Protein AF-A0AA37UYC0-F1 (afdb_monomer)

Mean predicted aligned error: 4.03 Å

Structure (mmCIF, N/CA/C/O backbone):
data_AF-A0AA37UYC0-F1
#
_entry.id   AF-A0AA37UYC0-F1
#
loop_
_atom_site.group_PDB
_atom_site.id
_atom_site.type_symbol
_atom_site.label_atom_id
_atom_site.label_alt_id
_atom_site.label_comp_id
_atom_site.label_asym_id
_atom_site.label_entity_id
_atom_site.label_seq_id
_atom_site.pdbx_PDB_ins_code
_atom_site.Cartn_x
_atom_site.Cartn_y
_atom_site.Cartn_z
_atom_site.occupancy
_atom_site.B_iso_or_equiv
_atom_site.auth_seq_id
_atom_site.auth_comp_id
_atom_site.auth_asym_id
_atom_site.auth_atom_id
_atom_site.pdbx_PDB_model_num
ATOM 1 N N . MET A 1 1 ? -19.254 16.955 10.305 1.00 71.94 1 MET A N 1
ATOM 2 C CA . MET A 1 1 ? -19.793 15.613 9.960 1.00 71.94 1 MET A CA 1
ATOM 3 C C . MET A 1 1 ? -19.645 14.660 11.134 1.00 71.94 1 MET A C 1
ATOM 5 O O . MET A 1 1 ? -20.653 14.102 11.535 1.00 71.94 1 MET A O 1
ATOM 9 N N . LEU A 1 2 ? -18.449 14.537 11.724 1.00 78.00 2 LEU A N 1
ATOM 10 C CA . LEU A 1 2 ? -18.202 13.675 12.890 1.00 78.00 2 LEU A CA 1
ATOM 11 C C . LEU A 1 2 ? -19.096 13.999 14.101 1.00 78.00 2 LEU A C 1
ATOM 13 O O . LEU A 1 2 ? -19.563 13.087 14.772 1.00 78.00 2 LEU A O 1
ATOM 17 N N . ASP A 1 3 ? -19.444 15.272 14.316 1.00 79.06 3 ASP A N 1
ATOM 18 C CA . ASP A 1 3 ? -20.327 15.682 15.422 1.00 79.06 3 ASP A CA 1
ATOM 19 C C . ASP A 1 3 ? -21.742 15.087 15.352 1.00 79.06 3 ASP A C 1
ATOM 21 O O . ASP A 1 3 ? -22.436 15.025 16.369 1.00 79.06 3 ASP A O 1
ATOM 25 N N . ARG A 1 4 ? -22.155 14.651 14.152 1.00 81.69 4 ARG A N 1
ATOM 26 C CA . ARG A 1 4 ? -23.464 14.046 13.871 1.00 81.69 4 ARG A CA 1
ATOM 27 C C . ARG A 1 4 ? -23.488 12.529 14.064 1.00 81.69 4 ARG A C 1
ATOM 29 O O . ARG A 1 4 ? -24.557 11.954 13.915 1.00 81.69 4 ARG A O 1
ATOM 36 N N . LEU A 1 5 ? -22.350 11.888 14.337 1.00 81.25 5 LEU A N 1
ATOM 37 C CA . LEU A 1 5 ? -22.303 10.448 14.586 1.00 81.25 5 LEU A CA 1
ATOM 38 C C . LEU A 1 5 ? -22.926 10.150 15.949 1.00 81.25 5 LEU A C 1
ATOM 40 O O . LEU A 1 5 ? -22.467 10.663 16.966 1.00 81.25 5 LEU A O 1
ATOM 44 N N . ASP A 1 6 ? -23.974 9.346 15.980 1.00 78.88 6 ASP A N 1
ATOM 45 C CA . ASP A 1 6 ? -24.621 8.861 17.198 1.00 78.88 6 ASP A CA 1
ATOM 46 C C . ASP A 1 6 ? -24.428 7.341 17.338 1.00 78.88 6 ASP A C 1
ATOM 48 O O . ASP A 1 6 ? -23.566 6.754 16.683 1.00 78.88 6 ASP A O 1
ATOM 52 N N . GLY A 1 7 ? -25.178 6.715 18.249 1.00 73.12 7 GLY A N 1
ATOM 53 C CA . GLY A 1 7 ? -25.066 5.284 18.536 1.00 73.12 7 GLY A CA 1
ATOM 54 C C . GLY A 1 7 ? -25.541 4.361 17.410 1.00 73.12 7 GLY A C 1
ATOM 55 O O . GLY A 1 7 ? -25.303 3.161 17.508 1.00 73.12 7 GLY A O 1
ATOM 56 N N . ASP A 1 8 ? -26.171 4.895 16.358 1.00 84.44 8 ASP A N 1
ATOM 57 C CA . ASP A 1 8 ? -26.628 4.101 15.211 1.00 84.44 8 ASP A CA 1
ATOM 58 C C . ASP A 1 8 ? -25.505 3.868 14.184 1.00 84.44 8 ASP A C 1
ATOM 60 O O . ASP A 1 8 ? -25.629 3.039 13.280 1.00 84.44 8 ASP A O 1
ATOM 64 N N . TRP A 1 9 ? -24.379 4.575 14.324 1.00 89.50 9 TRP A N 1
ATOM 65 C CA . TRP A 1 9 ? -23.198 4.400 13.487 1.00 89.50 9 TRP A CA 1
ATOM 66 C C . TRP A 1 9 ? -22.202 3.468 14.166 1.00 89.50 9 TRP A C 1
ATOM 68 O O . TRP A 1 9 ? -21.846 3.669 15.321 1.00 89.50 9 TRP A O 1
ATOM 78 N N . LEU A 1 10 ? -21.677 2.497 13.417 1.00 92.75 10 LEU A N 1
ATOM 79 C CA . LEU A 1 10 ? -20.546 1.671 13.863 1.00 92.75 10 LEU A CA 1
ATOM 80 C C . LEU A 1 10 ? -19.193 2.293 13.488 1.00 92.75 10 LEU A C 1
ATOM 82 O O . LEU A 1 10 ? -18.175 2.067 14.143 1.00 92.75 10 LEU A O 1
ATOM 86 N N . GLY A 1 11 ? -19.165 3.101 12.428 1.00 94.25 11 GLY A N 1
ATOM 87 C CA . GLY A 1 11 ? -17.948 3.736 11.952 1.00 94.25 11 GLY A CA 1
ATOM 88 C C . GLY A 1 11 ? -18.097 4.409 10.595 1.00 94.25 11 GLY A C 1
ATOM 89 O O . GLY A 1 11 ? -19.167 4.404 9.987 1.00 94.25 11 GLY A O 1
ATOM 90 N N . LEU A 1 12 ? -16.999 4.996 10.127 1.00 95.38 12 LEU A N 1
ATOM 91 C CA . LEU A 1 12 ? -16.866 5.629 8.821 1.00 95.38 12 LEU A CA 1
ATOM 92 C C . LEU A 1 12 ? -15.574 5.184 8.141 1.00 95.38 12 LEU A C 1
ATOM 94 O O . LEU A 1 12 ? -14.527 5.074 8.780 1.00 95.38 12 LEU A O 1
ATOM 98 N N . SER A 1 13 ? -15.640 5.030 6.822 1.00 96.69 13 SER A N 1
ATOM 99 C CA . SER A 1 13 ? -14.444 5.043 5.979 1.00 96.69 13 SER A CA 1
ATOM 100 C C . SER A 1 13 ? -14.036 6.488 5.690 1.00 96.69 13 SER A C 1
ATOM 102 O O . SER A 1 13 ? -14.886 7.349 5.459 1.00 96.69 13 SER A O 1
ATOM 104 N N . VAL A 1 14 ? -12.735 6.759 5.682 1.00 94.69 14 VAL A N 1
ATOM 105 C CA . VAL A 1 14 ? -12.148 8.078 5.423 1.00 94.69 14 VAL A CA 1
ATOM 106 C C . VAL A 1 14 ? -11.166 7.959 4.268 1.00 94.69 14 VAL A C 1
ATOM 108 O O . VAL A 1 14 ? -10.264 7.124 4.273 1.00 94.69 14 VAL A O 1
ATOM 111 N N . THR A 1 15 ? -11.323 8.822 3.270 1.00 90.69 15 THR A N 1
ATOM 112 C CA . THR A 1 15 ? -10.443 8.870 2.099 1.00 90.69 15 THR A CA 1
ATOM 113 C C . THR A 1 15 ? -9.800 10.249 1.940 1.00 90.69 15 THR A C 1
ATOM 115 O O . THR A 1 15 ? -9.958 11.131 2.787 1.00 90.69 15 THR A O 1
ATOM 118 N N . MET A 1 16 ? -9.005 10.423 0.885 1.00 86.31 16 MET A N 1
ATOM 119 C CA . MET A 1 16 ? -8.401 11.704 0.524 1.00 86.31 16 MET A CA 1
ATOM 120 C C . MET A 1 16 ? -9.478 12.810 0.437 1.00 86.31 16 MET A C 1
ATOM 122 O O . MET A 1 16 ? -10.549 12.553 -0.110 1.00 86.31 16 MET A O 1
ATOM 126 N N . PRO A 1 17 ? -9.213 14.037 0.930 1.00 88.31 17 PRO A N 1
ATOM 127 C CA . PRO A 1 17 ? -7.962 14.508 1.539 1.00 88.31 17 PRO A CA 1
ATOM 128 C C . PRO A 1 17 ? -7.867 14.327 3.067 1.00 88.31 17 PRO A C 1
ATOM 130 O O . PRO A 1 17 ? -6.849 14.681 3.653 1.00 88.31 17 PRO A O 1
ATOM 133 N N . HIS A 1 18 ? -8.870 13.739 3.721 1.00 91.50 18 HIS A N 1
ATOM 134 C CA . HIS A 1 18 ? -9.069 13.851 5.175 1.00 91.50 18 HIS A CA 1
ATOM 135 C C . HIS A 1 18 ? -8.348 12.808 6.044 1.00 91.50 18 HIS A C 1
ATOM 137 O O . HIS A 1 18 ? -8.527 12.797 7.262 1.00 91.50 18 HIS A O 1
ATOM 143 N N . LYS A 1 19 ? -7.511 11.941 5.457 1.00 92.19 19 LYS A N 1
ATOM 144 C CA . LYS A 1 19 ? -6.833 10.865 6.207 1.00 92.19 19 LYS A CA 1
ATOM 145 C C . LYS A 1 19 ? -5.868 11.369 7.295 1.00 92.19 19 LYS A C 1
ATOM 147 O O . LYS A 1 19 ? -5.609 10.646 8.250 1.00 92.19 19 LYS A O 1
ATOM 152 N N . HIS A 1 20 ? -5.337 12.586 7.170 1.00 91.94 20 HIS A N 1
ATOM 153 C CA . HIS A 1 20 ? -4.492 13.196 8.208 1.00 91.94 20 HIS A CA 1
ATOM 154 C C . HIS A 1 20 ? -5.338 13.940 9.247 1.00 91.94 20 HIS A C 1
ATOM 156 O O . HIS A 1 20 ? -5.140 13.758 10.445 1.00 91.94 20 HIS A O 1
ATOM 162 N N . ASP A 1 21 ? -6.314 14.728 8.786 1.00 92.62 21 ASP A N 1
ATOM 163 C CA . ASP A 1 21 ? -7.167 15.562 9.641 1.00 92.62 21 ASP A CA 1
ATOM 164 C C . ASP A 1 21 ? -7.911 14.732 10.690 1.00 92.62 21 ASP A C 1
ATOM 166 O O . ASP A 1 21 ? -8.052 15.145 11.840 1.00 92.62 21 ASP A O 1
ATOM 170 N N . VAL A 1 22 ? -8.358 13.530 10.314 1.00 93.94 22 VAL A N 1
ATOM 171 C CA . VAL A 1 22 ? -9.171 12.691 11.195 1.00 93.94 22 VAL A CA 1
ATOM 172 C C . VAL A 1 22 ? -8.435 12.231 12.457 1.00 93.94 22 VAL A C 1
ATOM 174 O O . VAL A 1 22 ? -9.083 12.001 13.473 1.00 93.94 22 VAL A O 1
ATOM 177 N N . LEU A 1 23 ? -7.097 12.166 12.443 1.00 94.00 23 LEU A N 1
ATOM 178 C CA . LEU A 1 23 ? -6.313 11.852 13.644 1.00 94.00 23 LEU A CA 1
ATOM 179 C C . LEU A 1 23 ? -6.457 12.919 14.733 1.00 94.00 23 LEU A C 1
ATOM 181 O O . LEU A 1 23 ? -6.417 12.586 15.911 1.00 94.00 23 LEU A O 1
ATOM 185 N N . ALA A 1 24 ? -6.614 14.186 14.341 1.00 93.00 24 ALA A N 1
ATOM 186 C CA . ALA A 1 24 ? -6.802 15.297 15.272 1.00 93.00 24 ALA A CA 1
ATOM 187 C C . ALA A 1 24 ? -8.272 15.490 15.679 1.00 93.00 24 ALA A C 1
ATOM 189 O O . ALA A 1 24 ? -8.547 16.148 16.678 1.00 93.00 24 ALA A O 1
ATOM 190 N N . LEU A 1 25 ? -9.209 14.960 14.885 1.00 94.00 25 LEU A N 1
ATOM 191 C CA . LEU A 1 25 ? -10.648 15.095 15.116 1.00 94.00 25 LEU A CA 1
ATOM 192 C C . LEU A 1 25 ? -11.252 13.933 15.915 1.00 94.00 25 LEU A C 1
ATOM 194 O O . LEU A 1 25 ? -12.329 14.092 16.486 1.00 94.00 25 LEU A O 1
ATOM 198 N N . ALA A 1 26 ? -10.614 12.763 15.907 1.00 94.81 26 ALA A N 1
ATOM 199 C CA . ALA A 1 26 ? -11.021 11.634 16.734 1.00 94.81 26 ALA A CA 1
ATOM 200 C C . ALA A 1 26 ? -10.623 11.855 18.202 1.00 94.81 26 ALA A C 1
ATOM 202 O O . ALA A 1 26 ? -9.657 12.557 18.497 1.00 94.81 26 ALA A O 1
ATOM 203 N N . ASP A 1 27 ? -11.350 11.225 19.128 1.00 94.81 27 ASP A N 1
ATOM 204 C CA . ASP A 1 27 ? -11.038 11.300 20.559 1.00 94.81 27 ASP A CA 1
ATOM 205 C C . ASP A 1 27 ? -9.730 10.566 20.879 1.00 94.81 27 ASP A C 1
ATOM 207 O O . ASP A 1 27 ? -8.952 10.988 21.736 1.00 94.81 27 ASP A O 1
ATOM 211 N N . THR A 1 28 ? -9.490 9.447 20.193 1.00 95.81 28 THR A N 1
ATOM 212 C CA . THR A 1 28 ? -8.255 8.667 20.279 1.00 95.81 28 THR A CA 1
ATOM 213 C C . THR A 1 28 ? -7.878 8.102 18.909 1.00 95.81 28 THR A C 1
ATOM 215 O O . THR A 1 28 ? -8.665 8.116 17.961 1.00 95.81 28 THR A O 1
ATOM 218 N N . ALA A 1 29 ? -6.659 7.580 18.795 1.00 97.19 29 ALA A N 1
ATOM 219 C CA . ALA A 1 29 ? -6.192 6.899 17.595 1.00 97.19 29 ALA A CA 1
ATOM 220 C C . ALA A 1 29 ? -5.472 5.599 17.960 1.00 97.19 29 ALA A C 1
ATOM 222 O O . ALA A 1 29 ? -4.725 5.566 18.940 1.00 97.19 29 ALA A O 1
ATOM 223 N N . ASP A 1 30 ? -5.673 4.563 17.150 1.00 95.94 30 ASP A N 1
ATOM 224 C CA . ASP A 1 30 ? -4.928 3.306 17.196 1.00 95.94 30 ASP A CA 1
ATOM 225 C C . ASP A 1 30 ? -3.414 3.588 17.074 1.00 95.94 30 ASP A C 1
ATOM 227 O O . ASP A 1 30 ? -3.023 4.425 16.246 1.00 95.94 30 ASP A O 1
ATOM 231 N N . PRO A 1 31 ? -2.549 2.911 17.857 1.00 95.69 31 PRO A N 1
ATOM 232 C CA . PRO A 1 31 ? -1.097 3.027 17.733 1.00 95.69 31 PRO A CA 1
ATOM 233 C C . PRO A 1 31 ? -0.574 2.959 16.292 1.00 95.69 31 PRO A C 1
ATOM 235 O O . PRO A 1 31 ? 0.276 3.767 15.916 1.00 95.69 31 PRO A O 1
ATOM 238 N N . LEU A 1 32 ? -1.100 2.059 15.455 1.00 95.50 32 LEU A N 1
ATOM 239 C CA . LEU A 1 32 ? -0.677 1.937 14.059 1.00 95.50 32 LEU A CA 1
ATOM 240 C C . LEU A 1 32 ? -1.035 3.190 13.250 1.00 95.50 32 LEU A C 1
ATOM 242 O O . LEU A 1 32 ? -0.212 3.689 12.483 1.00 95.50 32 LEU A O 1
ATOM 246 N N . ALA A 1 33 ? -2.230 3.745 13.458 1.00 96.38 33 ALA A N 1
ATOM 247 C CA . ALA A 1 33 ? -2.659 4.971 12.789 1.00 96.38 33 ALA A CA 1
ATOM 248 C C . ALA A 1 33 ? -1.804 6.182 13.205 1.00 96.38 33 ALA A C 1
ATOM 250 O O . ALA A 1 33 ? -1.445 7.005 12.359 1.00 96.38 33 ALA A O 1
ATOM 251 N N . GLN A 1 34 ? -1.411 6.261 14.482 1.00 95.19 34 GLN A N 1
ATOM 252 C CA . GLN A 1 34 ? -0.486 7.286 14.984 1.00 95.19 34 GLN A CA 1
ATOM 253 C C . GLN A 1 34 ? 0.909 7.145 14.363 1.00 95.19 34 GLN A C 1
ATOM 255 O O . GLN A 1 34 ? 1.503 8.128 13.913 1.00 95.19 34 GLN A O 1
ATOM 260 N N . VAL A 1 35 ? 1.430 5.917 14.306 1.00 94.19 35 VAL A N 1
ATOM 261 C CA . VAL A 1 35 ? 2.745 5.624 13.727 1.00 94.19 35 VAL A CA 1
ATOM 262 C C . VAL A 1 35 ? 2.762 5.953 12.234 1.00 94.19 35 VAL A C 1
ATOM 264 O O . VAL A 1 35 ? 3.647 6.689 11.797 1.00 94.19 35 VAL A O 1
ATOM 267 N N . VAL A 1 36 ? 1.753 5.532 11.467 1.00 95.44 36 VAL A N 1
ATOM 268 C CA . VAL A 1 36 ? 1.601 5.892 10.044 1.00 95.44 36 VAL A CA 1
ATOM 269 C C . VAL A 1 36 ? 1.391 7.400 9.866 1.00 95.44 36 VAL A C 1
ATOM 271 O O . VAL A 1 36 ? 1.871 7.980 8.895 1.00 95.44 36 VAL A O 1
ATOM 274 N N . GLY A 1 37 ? 0.734 8.062 10.821 1.00 94.25 37 GLY A N 1
ATOM 275 C CA . GLY A 1 37 ? 0.375 9.478 10.725 1.00 94.25 37 GLY A CA 1
ATOM 276 C C . GLY A 1 37 ? -0.824 9.734 9.810 1.00 94.25 37 GLY A C 1
ATOM 277 O O . GLY A 1 37 ? -1.034 10.866 9.386 1.00 94.25 37 GLY A O 1
ATOM 278 N N . ALA A 1 38 ? -1.608 8.697 9.510 1.00 94.31 38 ALA A N 1
ATOM 279 C CA . ALA A 1 38 ? -2.859 8.795 8.770 1.00 94.31 38 ALA A CA 1
ATOM 280 C C . ALA A 1 38 ? -3.841 7.707 9.228 1.00 94.31 38 ALA A C 1
ATOM 282 O O . ALA A 1 38 ? -3.427 6.612 9.612 1.00 94.31 38 ALA A O 1
ATOM 283 N N . ALA A 1 39 ? -5.137 7.985 9.121 1.00 96.31 39 ALA A N 1
ATOM 284 C CA . ALA A 1 39 ? -6.223 7.049 9.382 1.00 96.31 39 ALA A CA 1
ATOM 285 C C . ALA A 1 39 ? -7.239 7.076 8.232 1.00 96.31 39 ALA A C 1
ATOM 287 O O . ALA A 1 39 ? -7.601 8.134 7.720 1.00 96.31 39 ALA A O 1
ATOM 288 N N . ASN A 1 40 ? -7.699 5.899 7.819 1.00 96.88 40 ASN A N 1
ATOM 289 C CA . ASN A 1 40 ? -8.735 5.721 6.796 1.00 96.88 40 ASN A CA 1
ATOM 290 C C . ASN A 1 40 ? -10.045 5.179 7.399 1.00 96.88 40 ASN A C 1
ATOM 292 O O . ASN A 1 40 ? -10.970 4.855 6.660 1.00 96.88 40 ASN A O 1
ATOM 296 N N . THR A 1 41 ? -10.115 5.038 8.723 1.00 97.69 41 THR A N 1
ATOM 297 C CA . THR A 1 41 ? -11.231 4.401 9.426 1.00 97.69 41 THR A CA 1
ATOM 298 C C . THR A 1 41 ? -11.503 5.142 10.728 1.00 97.69 41 THR A C 1
ATOM 300 O O . THR A 1 41 ? -10.575 5.433 11.476 1.00 97.69 41 THR A O 1
ATOM 303 N N . VAL A 1 42 ? -12.766 5.447 11.011 1.00 97.25 42 VAL A N 1
ATOM 304 C CA . VAL A 1 42 ? -13.217 5.948 12.317 1.00 97.25 42 VAL A CA 1
ATOM 305 C C . VAL A 1 42 ? -14.184 4.938 12.891 1.00 97.25 42 VAL A C 1
ATOM 307 O O . VAL A 1 42 ? -15.168 4.607 12.238 1.00 97.25 42 VAL A O 1
ATOM 310 N N . LEU A 1 43 ? -13.921 4.468 14.101 1.00 95.94 43 LEU A N 1
ATOM 311 C CA . LEU A 1 43 ? -14.823 3.602 14.848 1.00 95.94 43 LEU A CA 1
ATOM 312 C C . LEU A 1 43 ? -15.626 4.454 15.819 1.00 95.94 43 LEU A C 1
ATOM 314 O O . LEU A 1 43 ? -15.062 5.304 16.512 1.00 95.94 43 LEU A O 1
ATOM 318 N N . VAL A 1 44 ? -16.930 4.218 15.875 1.00 93.81 44 VAL A N 1
ATOM 319 C CA . VAL A 1 44 ? -17.800 4.817 16.884 1.00 93.81 44 VAL A CA 1
ATOM 320 C C . VAL A 1 44 ? -17.974 3.780 17.981 1.00 93.81 44 VAL A C 1
ATOM 322 O O . VAL A 1 44 ? -18.552 2.718 17.776 1.00 93.81 44 VAL A O 1
ATOM 325 N N . THR A 1 45 ? -17.414 4.067 19.149 1.00 87.31 45 THR A N 1
ATOM 326 C CA . THR A 1 45 ? -17.431 3.163 20.304 1.00 87.31 45 THR A CA 1
ATOM 327 C C . THR A 1 45 ? -18.073 3.846 21.508 1.00 87.31 45 THR A C 1
ATOM 329 O O . THR A 1 45 ? -18.353 5.045 21.482 1.00 87.31 45 THR A O 1
ATOM 332 N N . GLY A 1 46 ? -18.305 3.095 22.584 1.00 78.62 46 GLY A N 1
ATOM 333 C CA . GLY A 1 46 ? -18.895 3.608 23.819 1.00 78.62 46 GLY A CA 1
ATOM 334 C C . GLY A 1 46 ? -20.310 3.093 24.064 1.00 78.62 46 GLY A C 1
ATOM 335 O O . GLY A 1 46 ? -20.984 2.573 23.183 1.00 78.62 46 GLY A O 1
ATOM 336 N N . SER A 1 47 ? -20.744 3.208 25.313 1.00 67.00 47 SER A N 1
ATOM 337 C CA . SER A 1 47 ? -22.075 2.819 25.777 1.00 67.00 47 SER A CA 1
ATOM 338 C C . SER A 1 47 ? -22.613 3.909 26.700 1.00 67.00 47 SER A C 1
ATOM 340 O O . SER A 1 47 ? -21.846 4.693 27.263 1.00 67.00 47 SER A O 1
ATOM 342 N N . SER A 1 48 ? -23.931 3.960 26.910 1.00 60.12 48 SER A N 1
ATOM 343 C CA . SER A 1 48 ? -24.545 4.848 27.918 1.00 60.12 48 SER A CA 1
ATOM 344 C C . SER A 1 48 ? -24.349 6.360 27.663 1.00 60.12 48 SER A C 1
ATOM 346 O O . SER A 1 48 ? -24.097 7.139 28.577 1.00 60.12 48 SER A O 1
ATOM 348 N N . GLY A 1 49 ? -24.504 6.799 26.408 1.00 65.44 49 GLY A N 1
ATOM 349 C CA . GLY A 1 49 ? -24.699 8.219 26.069 1.00 65.44 49 GLY A CA 1
ATOM 350 C C . GLY A 1 49 ? -23.433 9.050 25.839 1.00 65.44 49 GLY A C 1
ATOM 351 O O . GLY A 1 49 ? -23.542 10.225 25.497 1.00 65.44 49 GLY A O 1
ATOM 352 N N . ARG A 1 50 ? -22.238 8.458 25.955 1.00 77.25 50 ARG A N 1
ATOM 353 C CA . ARG A 1 50 ? -20.982 9.085 25.524 1.00 77.25 50 ARG A CA 1
ATOM 354 C C . ARG A 1 50 ? -20.296 8.209 24.481 1.00 77.25 50 ARG A C 1
ATOM 356 O O . ARG A 1 50 ? -19.728 7.170 24.811 1.00 77.25 50 ARG A O 1
ATOM 363 N N . ARG A 1 51 ? -20.364 8.654 23.227 1.00 86.75 51 ARG A N 1
ATOM 364 C CA . ARG A 1 51 ? -19.591 8.080 22.122 1.00 86.75 51 ARG A CA 1
ATOM 365 C C . ARG A 1 51 ? -18.107 8.422 22.273 1.00 86.75 51 ARG A C 1
ATOM 367 O O . ARG A 1 51 ? -17.773 9.465 22.835 1.00 86.75 51 ARG A O 1
ATOM 374 N N . VAL A 1 52 ? -17.251 7.562 21.746 1.00 91.75 52 VAL A N 1
ATOM 375 C CA . VAL A 1 52 ? -15.807 7.757 21.613 1.00 91.75 52 VAL A CA 1
ATOM 376 C C . VAL A 1 52 ? -15.423 7.387 20.187 1.00 91.75 52 VAL A C 1
ATOM 378 O O . VAL A 1 52 ? -15.662 6.258 19.749 1.00 91.75 52 VAL A O 1
ATOM 381 N N . LEU A 1 53 ? -14.845 8.342 19.468 1.00 94.56 53 LEU A N 1
ATOM 382 C CA . LEU A 1 53 ? -14.338 8.172 18.116 1.00 94.56 53 LEU A CA 1
ATOM 383 C C . LEU A 1 53 ? -12.888 7.693 18.170 1.00 94.56 53 LEU A C 1
ATOM 385 O O . LEU A 1 53 ? -12.027 8.378 18.722 1.00 94.56 53 LEU A O 1
ATOM 389 N N . VAL A 1 54 ? -12.619 6.538 17.566 1.00 96.56 54 VAL A N 1
ATOM 390 C CA . VAL A 1 54 ? -11.268 5.971 17.471 1.00 96.56 54 VAL A CA 1
ATOM 391 C C . VAL A 1 54 ? -10.824 5.979 16.014 1.00 96.56 54 VAL A C 1
ATOM 393 O O . VAL A 1 54 ? -11.442 5.327 15.174 1.00 96.56 54 VAL A O 1
ATOM 396 N N . ALA A 1 55 ? -9.755 6.707 15.700 1.00 97.69 55 ALA A N 1
ATOM 397 C CA . ALA A 1 55 ? -9.148 6.695 14.373 1.00 97.69 55 ALA A CA 1
ATOM 398 C C . ALA A 1 55 ? -8.242 5.465 14.196 1.00 97.69 55 ALA A C 1
ATOM 400 O O . ALA A 1 55 ? -7.350 5.223 15.004 1.00 97.69 55 ALA A O 1
ATOM 401 N N . ALA A 1 56 ? -8.440 4.711 13.120 1.00 98.06 56 ALA A N 1
ATOM 402 C CA . ALA A 1 56 ? -7.685 3.510 12.777 1.00 98.06 56 ALA A CA 1
ATOM 403 C C . ALA A 1 56 ? -7.207 3.547 11.314 1.00 98.06 56 ALA A C 1
ATOM 405 O O . ALA A 1 56 ? -7.721 4.305 10.481 1.00 98.06 56 ALA A O 1
ATOM 406 N N . ASN A 1 57 ? -6.209 2.720 10.995 1.00 97.81 57 ASN A N 1
ATOM 407 C CA . ASN A 1 57 ? -5.661 2.592 9.649 1.00 97.81 57 ASN A CA 1
ATOM 408 C C . ASN A 1 57 ? -5.720 1.134 9.178 1.00 97.81 57 ASN A C 1
ATOM 410 O O . ASN A 1 57 ? -5.015 0.281 9.707 1.00 97.81 57 ASN A O 1
ATOM 414 N N . THR A 1 58 ? -6.541 0.869 8.166 1.00 98.12 58 THR A N 1
ATOM 415 C CA . THR A 1 58 ? -6.667 -0.440 7.517 1.00 98.12 58 THR A CA 1
ATOM 416 C C . THR A 1 58 ? -5.967 -0.505 6.161 1.00 98.12 58 THR A C 1
ATOM 418 O O . THR A 1 58 ? -5.864 -1.592 5.598 1.00 98.12 58 THR A O 1
ATOM 421 N N . ASP A 1 59 ? -5.423 0.610 5.646 1.00 97.75 59 ASP A N 1
ATOM 422 C CA . ASP A 1 59 ? -4.615 0.610 4.415 1.00 97.75 59 ASP A CA 1
ATOM 423 C C . ASP A 1 59 ? -3.375 -0.281 4.584 1.00 97.75 59 ASP A C 1
ATOM 425 O O . ASP A 1 59 ? -2.988 -0.973 3.645 1.00 97.75 59 ASP A O 1
ATOM 429 N N . VAL A 1 60 ? -2.772 -0.298 5.781 1.00 98.19 60 VAL A N 1
ATOM 430 C CA . VAL A 1 60 ? -1.631 -1.174 6.108 1.00 98.19 60 VAL A CA 1
ATOM 431 C C . VAL A 1 60 ? -2.008 -2.642 5.908 1.00 98.19 60 VAL A C 1
ATOM 433 O O . VAL A 1 60 ? -1.348 -3.353 5.151 1.00 98.19 60 VAL A O 1
ATOM 436 N N . HIS A 1 61 ? -3.120 -3.069 6.518 1.00 98.31 61 HIS A N 1
ATOM 437 C CA . HIS A 1 61 ? -3.645 -4.423 6.358 1.00 98.31 61 HIS A CA 1
ATOM 438 C C . HIS A 1 61 ? -3.949 -4.727 4.887 1.00 98.31 61 HIS A C 1
ATOM 440 O O . HIS A 1 61 ? -3.543 -5.768 4.371 1.00 98.31 61 HIS A O 1
ATOM 446 N N . GLY A 1 62 ? -4.614 -3.796 4.195 1.00 98.25 62 GLY A N 1
ATOM 447 C CA . GLY A 1 62 ? -4.954 -3.936 2.783 1.00 98.25 62 GLY A CA 1
ATOM 448 C C . GLY A 1 62 ? -3.734 -4.162 1.897 1.00 98.25 62 GLY A C 1
ATOM 449 O O . GLY A 1 62 ? -3.711 -5.100 1.102 1.00 98.25 62 GLY A O 1
ATOM 450 N N . ALA A 1 63 ? -2.698 -3.340 2.065 1.00 98.38 63 ALA A N 1
ATOM 451 C CA . ALA A 1 63 ? -1.462 -3.443 1.298 1.00 98.38 63 ALA A CA 1
ATOM 452 C C . ALA A 1 63 ? -0.709 -4.745 1.608 1.00 98.38 63 ALA A C 1
ATOM 454 O O . ALA A 1 63 ? -0.270 -5.436 0.687 1.00 98.38 63 ALA A O 1
ATOM 455 N N . ALA A 1 64 ? -0.599 -5.120 2.888 1.00 98.12 64 ALA A N 1
ATOM 456 C CA . ALA A 1 64 ? 0.093 -6.338 3.297 1.00 98.12 64 ALA A CA 1
ATOM 457 C C . ALA A 1 64 ? -0.594 -7.597 2.745 1.00 98.12 64 ALA A C 1
ATOM 459 O O . ALA A 1 64 ? 0.080 -8.472 2.202 1.00 98.12 64 ALA A O 1
ATOM 460 N N . GLN A 1 65 ? -1.927 -7.690 2.833 1.00 97.88 65 GLN A N 1
ATOM 461 C CA . GLN A 1 65 ? -2.663 -8.833 2.284 1.00 97.88 65 GLN A CA 1
ATOM 462 C C . GLN A 1 65 ? -2.624 -8.875 0.757 1.00 97.88 65 GLN A C 1
ATOM 464 O O . GLN A 1 65 ? -2.405 -9.946 0.196 1.00 97.88 65 GLN A O 1
ATOM 469 N N . ALA A 1 66 ? -2.746 -7.728 0.083 1.00 97.50 66 ALA A N 1
ATOM 470 C CA . ALA A 1 66 ? -2.647 -7.670 -1.373 1.00 97.50 66 ALA A CA 1
ATOM 471 C C . ALA A 1 66 ? -1.276 -8.158 -1.874 1.00 97.50 66 ALA A C 1
ATOM 473 O O . ALA A 1 66 ? -1.208 -8.958 -2.807 1.00 97.50 66 ALA A O 1
ATOM 474 N N . LEU A 1 67 ? -0.186 -7.751 -1.212 1.00 96.94 67 LEU A N 1
ATOM 475 C CA . LEU A 1 67 ? 1.165 -8.233 -1.517 1.00 96.94 67 LEU A CA 1
ATOM 476 C C . LEU A 1 67 ? 1.319 -9.737 -1.246 1.00 96.94 67 LEU A C 1
ATOM 478 O O . LEU A 1 67 ? 1.899 -10.439 -2.074 1.00 96.94 67 LEU A O 1
ATOM 482 N N . ARG A 1 68 ? 0.793 -10.252 -0.123 1.00 95.25 68 ARG A N 1
ATOM 483 C CA . ARG A 1 68 ? 0.830 -11.695 0.193 1.00 95.25 68 ARG A CA 1
ATOM 484 C C . ARG A 1 68 ? 0.074 -12.520 -0.847 1.00 95.25 68 ARG A C 1
ATOM 486 O O . ARG A 1 68 ? 0.607 -13.526 -1.305 1.00 95.25 68 ARG A O 1
ATOM 493 N N . GLU A 1 69 ? -1.130 -12.090 -1.222 1.00 95.31 69 GLU A N 1
ATOM 494 C CA . GLU A 1 69 ? -1.982 -12.780 -2.196 1.00 95.31 69 GLU A CA 1
ATOM 495 C C . GLU A 1 69 ? -1.364 -12.774 -3.601 1.00 95.31 69 GLU A C 1
ATOM 497 O O . GLU A 1 69 ? -1.310 -13.814 -4.252 1.00 95.31 69 GLU A O 1
ATOM 502 N N . ALA A 1 70 ? -0.820 -11.644 -4.062 1.00 94.38 70 ALA A N 1
ATOM 503 C CA . ALA A 1 70 ? -0.157 -11.606 -5.365 1.00 94.38 70 ALA A CA 1
ATOM 504 C C . ALA A 1 70 ? 1.125 -12.453 -5.389 1.00 94.38 70 ALA A C 1
ATOM 506 O O . ALA A 1 70 ? 1.362 -13.171 -6.361 1.00 94.38 70 ALA A O 1
ATOM 507 N N . ARG A 1 71 ? 1.921 -12.429 -4.310 1.00 90.31 71 ARG A N 1
ATOM 508 C CA . ARG A 1 71 ? 3.172 -13.198 -4.202 1.00 90.31 71 ARG A CA 1
ATOM 509 C C . ARG A 1 71 ? 2.944 -14.710 -4.099 1.00 90.31 71 ARG A C 1
ATOM 511 O O . ARG A 1 71 ? 3.815 -15.477 -4.505 1.00 90.31 71 ARG A O 1
ATOM 518 N N . SER A 1 72 ? 1.814 -15.150 -3.542 1.00 88.56 72 SER A N 1
ATOM 519 C CA . SER A 1 72 ? 1.432 -16.570 -3.518 1.00 88.56 72 SER A CA 1
ATOM 520 C C . SER A 1 72 ? 0.800 -17.043 -4.831 1.00 88.56 72 SER A C 1
ATOM 522 O O . SER A 1 72 ? 0.713 -18.250 -5.055 1.00 88.56 72 SER A O 1
ATOM 524 N N . GLY A 1 73 ? 0.382 -16.107 -5.687 1.00 83.75 73 GLY A N 1
ATOM 525 C CA . GLY A 1 73 ? -0.211 -16.358 -6.994 1.00 83.75 73 GLY A CA 1
ATOM 526 C C . GLY A 1 73 ? 0.825 -16.614 -8.089 1.00 83.75 73 GLY A C 1
ATOM 527 O O . GLY A 1 73 ? 1.450 -17.671 -8.145 1.00 83.75 73 GLY A O 1
ATOM 528 N N . ALA A 1 74 ? 0.956 -15.672 -9.025 1.00 65.88 74 ALA A N 1
ATOM 529 C CA . ALA A 1 74 ? 1.795 -15.843 -10.208 1.00 65.88 74 ALA A CA 1
ATOM 530 C C . ALA A 1 74 ? 3.290 -15.916 -9.838 1.00 65.88 74 ALA A C 1
ATOM 532 O O . ALA A 1 74 ? 3.806 -15.045 -9.146 1.00 65.88 74 ALA A O 1
ATOM 533 N N . ALA A 1 75 ? 3.985 -16.951 -10.328 1.00 70.44 75 ALA A N 1
ATOM 534 C CA . ALA A 1 75 ? 5.415 -17.196 -10.091 1.00 70.44 75 ALA A CA 1
ATOM 535 C C . ALA A 1 75 ? 5.820 -17.150 -8.596 1.00 70.44 75 ALA A C 1
ATOM 537 O O . ALA A 1 75 ? 6.653 -16.3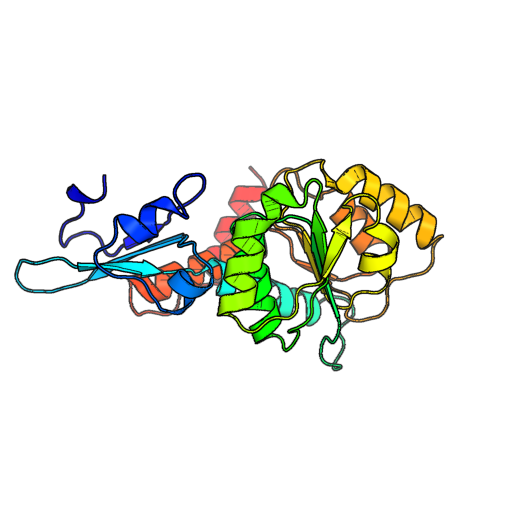23 -8.206 1.00 70.44 75 ALA A O 1
ATOM 538 N N . PRO A 1 76 ? 5.257 -18.036 -7.750 1.00 79.69 76 PRO A N 1
ATOM 539 C CA . PRO A 1 76 ? 5.446 -17.973 -6.310 1.00 79.69 76 PRO A CA 1
ATOM 540 C C . PRO A 1 76 ? 6.903 -18.236 -5.927 1.00 79.69 76 PRO A C 1
ATOM 542 O O . PRO A 1 76 ? 7.600 -19.053 -6.532 1.00 79.69 76 PRO A O 1
ATOM 545 N N . SER A 1 77 ? 7.351 -17.568 -4.868 1.00 79.69 77 SER A N 1
ATOM 546 C CA . SER A 1 77 ? 8.656 -17.803 -4.255 1.00 79.69 77 SER A CA 1
ATOM 547 C C . SER A 1 77 ? 8.483 -18.082 -2.771 1.00 79.69 77 SER A C 1
ATOM 549 O O . SER A 1 77 ? 7.866 -17.297 -2.053 1.00 79.69 77 SER A O 1
ATOM 551 N N . ALA A 1 78 ? 9.061 -19.190 -2.304 1.00 80.31 78 ALA A N 1
ATOM 552 C CA . ALA A 1 78 ? 9.114 -19.526 -0.881 1.00 80.31 78 ALA A CA 1
ATOM 553 C C . ALA A 1 78 ? 10.144 -18.676 -0.113 1.00 80.31 78 ALA A C 1
ATOM 555 O O . ALA A 1 78 ? 10.166 -18.696 1.117 1.00 80.31 78 ALA A O 1
ATOM 556 N N . ALA A 1 79 ? 11.015 -17.948 -0.821 1.00 86.00 79 ALA A N 1
ATOM 557 C CA . ALA A 1 79 ? 11.986 -17.074 -0.185 1.00 86.00 79 ALA A CA 1
ATOM 558 C C . ALA A 1 79 ? 11.282 -15.837 0.403 1.00 86.00 79 ALA A C 1
ATOM 560 O O . ALA A 1 79 ? 10.401 -15.266 -0.254 1.00 86.00 79 ALA A O 1
ATOM 561 N N . PRO A 1 80 ? 11.678 -15.380 1.604 1.00 88.88 80 PRO A N 1
ATOM 562 C CA . PRO A 1 80 ? 11.187 -14.120 2.148 1.00 88.88 80 PRO A CA 1
ATOM 563 C C . PRO A 1 80 ? 11.613 -12.952 1.251 1.00 88.88 80 PRO A C 1
ATOM 565 O O . PRO A 1 80 ? 12.668 -13.002 0.614 1.00 88.88 80 PRO A O 1
ATOM 568 N N . ALA A 1 81 ? 10.788 -11.906 1.192 1.00 93.25 81 ALA A N 1
ATOM 569 C CA . ALA A 1 81 ? 11.186 -10.652 0.563 1.00 93.25 81 ALA A CA 1
ATOM 570 C C . ALA A 1 81 ? 12.309 -10.011 1.384 1.00 93.25 81 ALA A C 1
ATOM 572 O O . ALA A 1 81 ? 12.240 -9.991 2.611 1.00 93.25 81 ALA A O 1
ATOM 573 N N . ARG A 1 82 ? 13.341 -9.500 0.712 1.00 95.31 82 ARG A N 1
ATOM 574 C CA . ARG A 1 82 ? 14.481 -8.835 1.358 1.00 95.31 82 ARG A CA 1
ATOM 575 C C . ARG A 1 82 ? 14.666 -7.394 0.923 1.00 95.31 82 ARG A C 1
ATOM 577 O O . ARG A 1 82 ? 15.368 -6.661 1.599 1.00 95.31 82 ARG A O 1
ATOM 584 N N . SER A 1 83 ? 14.085 -6.997 -0.203 1.00 97.94 83 SER A N 1
ATOM 585 C CA . SER A 1 83 ? 14.192 -5.635 -0.714 1.00 97.94 83 SER A CA 1
ATOM 586 C C . SER A 1 83 ? 12.834 -5.116 -1.153 1.00 97.94 83 SER A C 1
ATOM 588 O O . SER A 1 83 ? 12.015 -5.852 -1.712 1.00 97.94 83 SER A O 1
ATOM 590 N N . ALA A 1 84 ? 12.600 -3.828 -0.915 1.00 98.69 84 ALA A N 1
ATOM 591 C CA . ALA A 1 84 ? 11.400 -3.167 -1.385 1.00 98.69 84 ALA A CA 1
ATOM 592 C C . ALA A 1 84 ? 11.672 -1.755 -1.897 1.00 98.69 84 ALA A C 1
ATOM 594 O O . ALA A 1 84 ? 12.537 -1.040 -1.382 1.00 98.69 84 ALA A O 1
ATOM 595 N N . VAL A 1 85 ? 10.892 -1.352 -2.897 1.00 98.81 85 VAL A N 1
ATOM 596 C CA . VAL A 1 85 ? 10.882 0.008 -3.435 1.00 98.81 85 VAL A CA 1
ATOM 597 C C . VAL A 1 85 ? 9.470 0.576 -3.361 1.00 98.81 85 VAL A C 1
ATOM 599 O O . VAL A 1 85 ? 8.522 -0.039 -3.839 1.00 98.81 85 VAL A O 1
ATOM 602 N N . VAL A 1 86 ? 9.321 1.779 -2.812 1.00 98.75 86 VAL A N 1
ATOM 603 C CA . VAL A 1 86 ? 8.055 2.525 -2.834 1.00 98.75 86 VAL A CA 1
ATOM 604 C C . VAL A 1 86 ? 8.179 3.704 -3.790 1.00 98.75 86 VAL A C 1
ATOM 606 O O . VAL A 1 86 ? 9.110 4.505 -3.696 1.00 98.75 86 VAL A O 1
ATOM 609 N N . LEU A 1 87 ? 7.231 3.838 -4.710 1.00 98.50 87 LEU A N 1
ATOM 610 C CA . LEU A 1 87 ? 7.115 4.982 -5.606 1.00 98.50 87 LEU A CA 1
ATOM 611 C C . LEU A 1 87 ? 6.060 5.941 -5.033 1.00 98.50 87 LEU A C 1
ATOM 613 O O . LEU A 1 87 ? 4.870 5.625 -4.980 1.00 98.50 87 LEU A O 1
ATOM 617 N N . GLY A 1 88 ? 6.487 7.125 -4.592 1.00 96.06 88 GLY A N 1
ATOM 618 C CA . GLY A 1 88 ? 5.615 8.109 -3.942 1.00 96.06 88 GLY A CA 1
ATOM 619 C C . GLY A 1 88 ? 5.920 8.330 -2.458 1.00 96.06 88 GLY A C 1
ATOM 620 O O . GLY A 1 88 ? 6.770 7.675 -1.870 1.00 96.06 88 GLY A O 1
ATOM 621 N N . ALA A 1 89 ? 5.261 9.332 -1.871 1.00 93.88 89 ALA A N 1
ATOM 622 C CA . ALA A 1 89 ? 5.523 9.792 -0.500 1.00 93.88 89 ALA A CA 1
ATOM 623 C C . ALA A 1 89 ? 4.269 10.284 0.254 1.00 93.88 89 ALA A C 1
ATOM 625 O O . ALA A 1 89 ? 4.376 11.015 1.234 1.00 93.88 89 ALA A O 1
ATOM 626 N N . GLY A 1 90 ? 3.071 9.930 -0.227 1.00 89.81 90 GLY A N 1
ATOM 627 C CA . GLY A 1 90 ? 1.807 10.300 0.422 1.00 89.81 90 GLY A CA 1
ATOM 628 C C . GLY A 1 90 ? 1.425 9.378 1.585 1.00 89.81 90 GLY A C 1
ATOM 629 O O . GLY A 1 90 ? 2.167 8.465 1.936 1.00 89.81 90 GLY A O 1
ATOM 630 N N . GLY A 1 91 ? 0.221 9.564 2.137 1.00 89.06 91 GLY A N 1
ATOM 631 C CA . GLY A 1 91 ? -0.299 8.718 3.224 1.00 89.06 91 GLY A CA 1
ATOM 632 C C . GLY A 1 91 ? -0.356 7.227 2.861 1.00 89.06 91 GLY A C 1
ATOM 633 O O . GLY A 1 91 ? 0.028 6.387 3.666 1.00 89.06 91 GLY A O 1
ATOM 634 N N . THR A 1 92 ? -0.719 6.896 1.616 1.00 93.19 92 THR A N 1
ATOM 635 C CA . THR A 1 92 ? -0.675 5.513 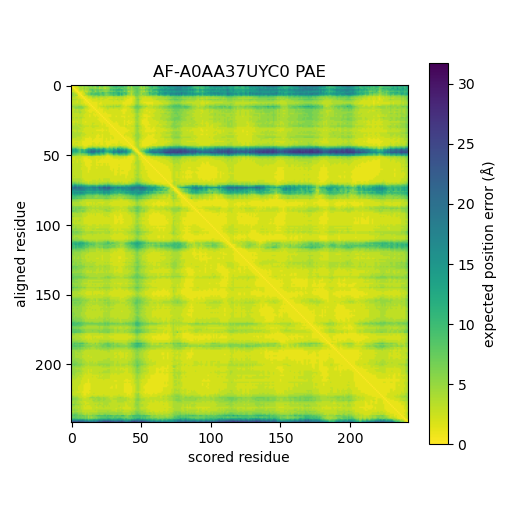1.108 1.00 93.19 92 THR A CA 1
ATOM 636 C C . THR A 1 92 ? 0.749 4.950 1.098 1.00 93.19 92 THR A C 1
ATOM 638 O O . THR A 1 92 ? 0.942 3.784 1.417 1.00 93.19 92 THR A O 1
ATOM 641 N N . ALA A 1 93 ? 1.762 5.772 0.795 1.00 96.00 93 ALA A N 1
ATOM 642 C CA . ALA A 1 93 ? 3.162 5.352 0.852 1.00 96.00 93 ALA A CA 1
ATOM 643 C C . ALA A 1 93 ? 3.613 5.089 2.298 1.00 96.00 93 ALA A C 1
ATOM 645 O O . ALA A 1 93 ? 4.313 4.116 2.547 1.00 96.00 93 ALA A O 1
ATOM 646 N N . ALA A 1 94 ? 3.174 5.906 3.262 1.00 96.44 94 ALA A N 1
ATOM 647 C CA . ALA A 1 94 ? 3.443 5.660 4.680 1.00 96.44 94 ALA A CA 1
ATOM 648 C C . ALA A 1 94 ? 2.773 4.365 5.180 1.00 96.44 94 ALA A C 1
ATOM 650 O O . ALA A 1 94 ? 3.401 3.591 5.898 1.00 96.44 94 ALA A O 1
ATOM 651 N N . ALA A 1 95 ? 1.536 4.083 4.756 1.00 97.06 95 ALA A N 1
ATOM 652 C CA . ALA A 1 95 ? 0.878 2.807 5.047 1.00 97.06 95 ALA A CA 1
ATOM 653 C C . ALA A 1 95 ? 1.601 1.619 4.383 1.00 97.06 95 ALA A C 1
ATOM 655 O O . ALA A 1 95 ? 1.754 0.566 4.999 1.00 97.06 95 ALA A O 1
ATOM 656 N N . ALA A 1 96 ? 2.111 1.803 3.160 1.00 98.06 96 ALA A N 1
ATOM 657 C CA . ALA A 1 96 ? 2.917 0.799 2.474 1.00 98.06 96 ALA A CA 1
ATOM 658 C C . ALA A 1 96 ? 4.221 0.485 3.223 1.00 98.06 96 ALA A C 1
ATOM 660 O O . ALA A 1 96 ? 4.595 -0.678 3.297 1.00 98.06 96 ALA A O 1
ATOM 661 N N . LEU A 1 97 ? 4.891 1.478 3.822 1.00 98.38 97 LEU A N 1
ATOM 662 C CA . LEU A 1 97 ? 6.069 1.231 4.663 1.00 98.38 97 LEU A CA 1
ATOM 663 C C . LEU A 1 97 ? 5.740 0.324 5.855 1.00 98.38 97 LEU A C 1
ATOM 665 O O . LEU A 1 97 ? 6.439 -0.661 6.077 1.00 98.38 97 LEU A O 1
ATOM 669 N N . ALA A 1 98 ? 4.644 0.600 6.567 1.00 97.94 98 ALA A N 1
ATOM 670 C CA . ALA A 1 98 ? 4.197 -0.260 7.662 1.00 97.94 98 ALA A CA 1
ATOM 671 C C . ALA A 1 98 ? 3.873 -1.684 7.177 1.00 97.94 98 ALA A C 1
ATOM 673 O O . ALA A 1 98 ? 4.278 -2.658 7.807 1.00 97.94 98 ALA A O 1
ATOM 674 N N . ALA A 1 99 ? 3.214 -1.814 6.021 1.00 98.25 99 ALA A N 1
ATOM 675 C CA . ALA A 1 99 ? 2.912 -3.114 5.426 1.00 98.25 99 ALA A CA 1
ATOM 676 C C . ALA A 1 99 ? 4.187 -3.886 5.043 1.00 98.25 99 ALA A C 1
ATOM 678 O O . ALA A 1 99 ? 4.267 -5.093 5.248 1.00 98.25 99 ALA A O 1
ATOM 679 N N . LEU A 1 100 ? 5.208 -3.200 4.522 1.00 98.31 100 LEU A N 1
ATOM 680 C CA . LEU A 1 100 ? 6.510 -3.797 4.213 1.00 98.31 100 LEU A CA 1
ATOM 681 C C . LEU A 1 100 ? 7.243 -4.257 5.480 1.00 98.31 100 LEU A C 1
ATOM 683 O O . LEU A 1 100 ? 7.812 -5.350 5.477 1.00 98.31 100 LEU A O 1
ATOM 687 N N . ALA A 1 101 ? 7.164 -3.489 6.570 1.00 96.94 101 ALA A N 1
ATOM 688 C CA . ALA A 1 101 ? 7.719 -3.888 7.861 1.00 96.94 101 ALA A CA 1
ATOM 689 C C . ALA A 1 101 ? 7.056 -5.174 8.394 1.00 96.94 101 ALA A C 1
ATOM 691 O O . ALA A 1 101 ? 7.760 -6.075 8.849 1.00 96.94 101 ALA A O 1
ATOM 692 N N . GLU A 1 102 ? 5.730 -5.328 8.257 1.00 95.38 102 GLU A N 1
ATOM 693 C CA . GLU A 1 102 ? 5.026 -6.586 8.582 1.00 95.38 102 GLU A CA 1
ATOM 694 C C . GLU A 1 102 ? 5.464 -7.774 7.712 1.00 95.38 102 GLU A C 1
ATOM 696 O O . GLU A 1 102 ? 5.336 -8.931 8.115 1.00 95.38 102 GLU A O 1
ATOM 701 N N . LEU A 1 103 ? 5.946 -7.501 6.499 1.00 95.06 103 LEU A N 1
ATOM 702 C CA . LEU A 1 103 ? 6.486 -8.501 5.575 1.00 95.06 103 LEU A CA 1
ATOM 703 C C . LEU A 1 103 ? 7.989 -8.751 5.781 1.00 95.06 103 LEU A C 1
ATOM 705 O O . LEU A 1 103 ? 8.570 -9.558 5.057 1.00 95.06 103 LEU A O 1
ATOM 709 N N . GLY A 1 104 ? 8.604 -8.103 6.775 1.00 95.75 104 GLY A N 1
ATOM 710 C CA . GLY A 1 104 ? 10.003 -8.289 7.158 1.00 95.75 104 GLY A CA 1
ATOM 711 C C . GLY A 1 104 ? 11.003 -7.390 6.428 1.00 95.75 104 GLY A C 1
ATOM 712 O O . GLY A 1 104 ? 12.203 -7.597 6.590 1.00 95.75 104 GLY A O 1
ATOM 713 N N . VAL A 1 105 ? 10.548 -6.400 5.652 1.00 97.50 105 VAL A N 1
ATOM 714 C CA . VAL A 1 105 ? 11.424 -5.439 4.958 1.00 97.50 105 VAL A CA 1
ATOM 715 C C . VAL A 1 105 ? 11.409 -4.100 5.694 1.00 97.50 105 VAL A C 1
ATOM 717 O O . VAL A 1 105 ? 10.410 -3.383 5.677 1.00 97.50 105 VAL A O 1
ATOM 720 N N . THR A 1 106 ? 12.526 -3.752 6.336 1.00 96.88 106 THR A N 1
ATOM 721 C CA . THR A 1 106 ? 12.636 -2.577 7.224 1.00 96.88 106 THR A CA 1
ATOM 722 C C . THR A 1 106 ? 13.503 -1.444 6.674 1.00 96.88 106 THR A C 1
ATOM 724 O O . THR A 1 106 ? 13.533 -0.368 7.267 1.00 96.88 106 THR A O 1
ATOM 727 N N . ASP A 1 107 ? 14.177 -1.656 5.547 1.00 98.19 107 ASP A N 1
ATOM 728 C CA . ASP A 1 107 ? 15.102 -0.722 4.895 1.00 98.19 107 ASP A CA 1
ATOM 729 C C . ASP A 1 107 ? 14.722 -0.383 3.430 1.00 98.19 107 ASP A C 1
ATOM 731 O O . ASP A 1 107 ? 15.554 -0.463 2.519 1.00 98.19 107 ASP A O 1
ATOM 735 N N . PRO A 1 108 ? 13.455 -0.024 3.132 1.00 98.38 108 PRO A N 1
ATOM 736 C CA . PRO A 1 108 ? 13.020 0.173 1.758 1.00 98.38 108 PRO A CA 1
ATOM 737 C C . PRO A 1 108 ? 13.607 1.442 1.131 1.00 98.38 108 PRO A C 1
ATOM 739 O O . PRO A 1 108 ? 13.835 2.473 1.777 1.00 98.38 108 PRO A O 1
ATOM 742 N N . VAL A 1 109 ? 13.753 1.401 -0.192 1.00 98.69 109 VAL A N 1
ATOM 743 C CA . VAL A 1 109 ? 14.075 2.584 -0.992 1.00 98.69 109 VAL A CA 1
ATOM 744 C C . VAL A 1 109 ? 12.785 3.300 -1.374 1.00 98.69 109 VAL A C 1
ATOM 746 O O . VAL A 1 109 ? 11.864 2.696 -1.915 1.00 98.69 109 VAL A O 1
ATOM 749 N N . VAL A 1 110 ? 12.713 4.610 -1.154 1.00 98.56 110 VAL A N 1
ATOM 750 C CA . VAL A 1 110 ? 11.549 5.416 -1.540 1.00 98.56 110 VAL A CA 1
ATOM 751 C C . VAL A 1 110 ? 11.944 6.393 -2.641 1.00 98.56 110 VAL A C 1
ATOM 753 O O . VAL A 1 110 ? 12.786 7.277 -2.462 1.00 98.56 110 VAL A O 1
ATOM 756 N N . CYS A 1 111 ? 11.318 6.241 -3.802 1.00 98.44 111 CYS A N 1
ATOM 757 C CA . CYS A 1 111 ? 11.540 7.093 -4.959 1.00 98.44 111 CYS A CA 1
ATOM 758 C C . CYS A 1 111 ? 10.526 8.243 -4.951 1.00 98.44 111 CYS A C 1
ATOM 760 O O . CYS A 1 111 ? 9.311 8.030 -4.992 1.00 98.44 111 CYS A O 1
ATOM 762 N N . VAL A 1 112 ? 11.018 9.485 -4.914 1.00 96.75 112 VAL A N 1
ATOM 763 C CA . VAL A 1 112 ? 10.185 10.694 -4.798 1.00 96.75 112 VAL A CA 1
ATOM 764 C C . VAL A 1 112 ? 10.557 11.748 -5.831 1.00 96.75 112 VAL A C 1
ATOM 766 O O . VAL A 1 112 ? 11.718 11.920 -6.197 1.00 96.75 112 VAL A O 1
ATOM 769 N N . ARG A 1 113 ? 9.554 12.501 -6.304 1.00 92.50 113 ARG A N 1
ATOM 770 C CA . ARG A 1 113 ? 9.769 13.628 -7.235 1.00 92.50 113 ARG A CA 1
ATOM 771 C C . ARG A 1 113 ? 10.375 14.851 -6.544 1.00 92.50 113 ARG A C 1
ATOM 773 O O . ARG A 1 113 ? 11.041 15.657 -7.173 1.00 92.50 113 ARG A O 1
ATOM 780 N N . SER A 1 114 ? 10.084 15.022 -5.258 1.00 89.50 114 SER A N 1
ATOM 781 C CA . SER A 1 114 ? 10.604 16.110 -4.432 1.00 89.50 114 SER A CA 1
ATOM 782 C C . SER A 1 114 ? 10.823 15.578 -3.025 1.00 89.50 114 SER A C 1
ATOM 784 O O . SER A 1 114 ? 9.872 15.112 -2.398 1.00 89.50 114 SER A O 1
ATOM 786 N N . GLN A 1 115 ? 12.063 15.656 -2.538 1.00 87.44 115 GLN A N 1
ATOM 787 C CA . GLN A 1 115 ? 12.415 15.217 -1.185 1.00 87.44 115 GLN A CA 1
ATOM 788 C C . GLN A 1 115 ? 11.687 16.032 -0.110 1.00 87.44 115 GLN A C 1
ATOM 790 O O . GLN A 1 11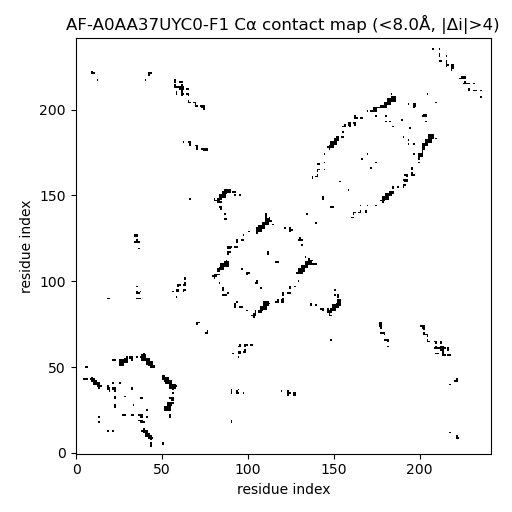5 ? 11.307 15.482 0.916 1.00 87.44 115 GLN A O 1
ATOM 795 N N . ALA A 1 116 ? 11.388 17.310 -0.377 1.00 86.12 116 ALA A N 1
ATOM 796 C CA . ALA A 1 116 ? 10.628 18.155 0.546 1.00 86.12 116 ALA A CA 1
ATOM 797 C C . ALA A 1 116 ? 9.226 17.592 0.847 1.00 86.12 116 ALA A C 1
ATOM 799 O O . ALA A 1 116 ? 8.711 17.765 1.946 1.00 86.12 116 ALA A O 1
ATOM 800 N N . ARG A 1 117 ? 8.622 16.863 -0.104 1.00 82.31 117 ARG A N 1
ATOM 801 C CA . ARG A 1 117 ? 7.319 16.205 0.090 1.00 82.31 117 ARG A CA 1
ATOM 802 C C . ARG A 1 117 ? 7.404 14.880 0.851 1.00 82.31 117 ARG A C 1
ATOM 804 O O . ARG A 1 117 ? 6.366 14.343 1.213 1.00 82.31 117 ARG A O 1
ATOM 811 N N . ALA A 1 118 ? 8.606 14.361 1.102 1.00 91.69 118 ALA A N 1
ATOM 812 C CA . ALA A 1 118 ? 8.812 13.105 1.818 1.00 91.69 118 ALA A CA 1
ATOM 813 C C . ALA A 1 118 ? 8.877 13.275 3.343 1.00 91.69 118 ALA A C 1
ATOM 815 O O . ALA A 1 118 ? 8.941 12.275 4.047 1.00 91.69 118 ALA A O 1
ATOM 816 N N . ALA A 1 119 ? 8.840 14.505 3.870 1.00 92.00 119 ALA A N 1
ATOM 817 C CA . ALA A 1 119 ? 9.008 14.762 5.302 1.00 92.00 119 ALA A CA 1
ATOM 818 C C . ALA A 1 119 ? 8.015 13.976 6.180 1.00 92.00 119 ALA A C 1
ATOM 820 O O . ALA A 1 119 ? 8.430 13.346 7.149 1.00 92.00 119 ALA A O 1
ATOM 821 N N . GLY A 1 120 ? 6.726 13.952 5.815 1.00 90.88 120 GLY A N 1
ATOM 822 C CA . GLY A 1 120 ? 5.712 13.185 6.550 1.00 90.88 120 GLY A CA 1
ATOM 823 C C . GLY A 1 120 ? 5.973 11.675 6.521 1.00 90.88 120 GLY A C 1
ATOM 824 O O . GLY A 1 120 ? 5.906 11.017 7.558 1.00 90.88 120 GLY A O 1
ATOM 825 N N . LEU A 1 121 ? 6.361 11.141 5.358 1.00 94.75 121 LEU A N 1
ATOM 826 C CA . LEU A 1 121 ? 6.746 9.737 5.206 1.00 94.75 121 LEU A CA 1
ATOM 827 C C . LEU A 1 121 ? 7.999 9.394 6.029 1.00 94.75 121 LEU A C 1
ATOM 829 O O . LEU A 1 121 ? 8.022 8.358 6.682 1.00 94.75 121 LEU A O 1
ATOM 833 N N . LEU A 1 122 ? 9.017 10.259 6.047 1.00 96.00 122 LEU A N 1
ATOM 834 C CA . LEU A 1 122 ? 10.237 10.038 6.831 1.00 96.00 122 LEU A CA 1
ATOM 835 C C . LEU A 1 122 ? 9.959 10.063 8.338 1.00 96.00 122 LEU A C 1
ATOM 837 O O . LEU A 1 122 ? 10.533 9.274 9.081 1.00 96.00 122 LEU A O 1
ATOM 841 N N . GLN A 1 123 ? 9.052 10.929 8.799 1.00 94.56 123 GLN A N 1
ATOM 842 C CA . GLN A 1 123 ? 8.607 10.917 10.194 1.00 94.56 123 GLN A CA 1
ATOM 843 C C . GLN A 1 123 ? 7.866 9.620 10.540 1.00 94.56 123 GLN A C 1
ATOM 845 O O . GLN A 1 123 ? 8.093 9.064 11.612 1.00 94.56 123 GLN A O 1
ATOM 850 N N . ALA A 1 124 ? 7.004 9.130 9.643 1.00 95.12 124 ALA A N 1
ATOM 851 C CA . ALA A 1 124 ? 6.332 7.846 9.817 1.00 95.12 124 ALA A CA 1
ATOM 852 C C . ALA A 1 124 ? 7.346 6.693 9.878 1.00 95.12 124 ALA A C 1
ATOM 854 O O . ALA A 1 124 ? 7.328 5.923 10.833 1.00 95.12 124 ALA A O 1
ATOM 855 N N . ALA A 1 125 ? 8.294 6.646 8.938 1.00 96.62 125 ALA A N 1
ATOM 856 C CA . ALA A 1 125 ? 9.379 5.667 8.919 1.00 96.62 125 ALA A CA 1
ATOM 857 C C . ALA A 1 125 ? 10.203 5.684 10.215 1.00 96.62 125 ALA A C 1
ATOM 859 O O . ALA A 1 125 ? 10.452 4.637 10.805 1.00 96.62 125 ALA A O 1
ATOM 860 N N . HIS A 1 126 ? 10.556 6.875 10.711 1.00 96.25 126 HIS A N 1
ATOM 861 C CA . HIS A 1 126 ? 11.281 7.022 11.970 1.00 96.25 126 HIS A CA 1
ATOM 862 C C . HIS A 1 126 ? 10.490 6.466 13.163 1.00 96.25 126 HIS A C 1
ATOM 864 O O . HIS A 1 126 ? 11.049 5.727 13.970 1.00 96.25 126 HIS A O 1
ATOM 870 N N . ARG A 1 127 ? 9.181 6.75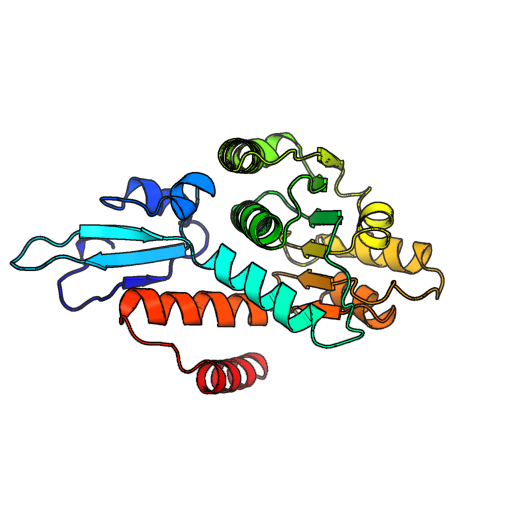3 13.254 1.00 95.25 127 ARG A N 1
ATOM 871 C CA . ARG A 1 127 ? 8.308 6.176 14.295 1.00 95.25 127 ARG A CA 1
ATOM 872 C C . ARG A 1 127 ? 8.187 4.653 14.188 1.00 95.25 127 ARG A C 1
ATOM 874 O O . ARG A 1 127 ? 8.012 4.001 15.211 1.00 95.25 127 ARG A O 1
ATOM 881 N N . MET A 1 128 ? 8.286 4.100 12.978 1.00 95.38 128 MET A N 1
ATOM 882 C CA . MET A 1 128 ? 8.298 2.654 12.721 1.00 95.38 128 MET A CA 1
ATOM 883 C C . MET A 1 128 ? 9.664 2.003 12.993 1.00 95.38 128 MET A C 1
ATOM 885 O O . MET A 1 128 ? 9.758 0.781 12.974 1.00 95.38 128 MET A O 1
ATOM 889 N N . GLY A 1 129 ? 10.725 2.789 13.221 1.00 96.06 129 GLY A N 1
ATOM 890 C CA . GLY A 1 129 ? 12.093 2.275 13.328 1.00 96.06 129 GLY A CA 1
ATOM 891 C C . GLY A 1 129 ? 12.670 1.771 11.999 1.00 96.06 129 GLY A C 1
ATOM 892 O O . GLY A 1 129 ? 13.552 0.917 12.007 1.00 96.06 129 GLY A O 1
ATOM 893 N N . MET A 1 130 ? 12.166 2.267 10.867 1.00 97.38 130 MET A N 1
ATOM 894 C CA . MET A 1 130 ? 12.609 1.874 9.527 1.00 97.38 130 MET A CA 1
ATOM 895 C C . MET A 1 130 ? 13.738 2.772 9.015 1.00 97.38 130 MET A C 1
ATOM 897 O O . MET A 1 130 ? 13.716 3.988 9.225 1.00 97.38 130 MET A O 1
ATOM 901 N N . ASP A 1 131 ? 14.678 2.180 8.277 1.00 96.94 131 ASP A N 1
ATOM 902 C CA . ASP A 1 131 ? 15.790 2.892 7.640 1.00 96.94 131 ASP A CA 1
ATOM 903 C C . ASP A 1 131 ? 15.478 3.176 6.165 1.00 96.94 131 ASP A C 1
ATOM 905 O O . ASP A 1 131 ? 15.766 2.393 5.261 1.00 96.94 131 ASP A O 1
ATOM 909 N N . VAL A 1 132 ? 14.804 4.297 5.914 1.00 97.69 132 VAL A N 1
ATOM 910 C CA . VAL A 1 132 ? 14.354 4.651 4.566 1.00 97.69 132 VAL A CA 1
ATOM 911 C C . VAL A 1 132 ? 15.431 5.396 3.792 1.00 97.69 132 VAL A C 1
ATOM 913 O O . VAL A 1 132 ? 15.858 6.493 4.157 1.00 97.69 132 VAL A O 1
ATOM 916 N N . THR A 1 133 ? 15.753 4.872 2.612 1.00 97.75 133 THR A N 1
ATOM 917 C CA . THR A 1 133 ? 16.661 5.525 1.671 1.00 97.75 133 THR A CA 1
ATOM 918 C C . THR A 1 133 ? 15.892 6.258 0.571 1.00 97.75 133 THR A C 1
ATOM 920 O O . THR A 1 133 ? 15.211 5.639 -0.245 1.00 97.75 133 THR A O 1
ATOM 923 N N . LEU A 1 134 ? 16.041 7.585 0.475 1.00 97.94 134 LEU A N 1
ATOM 924 C CA . LEU A 1 134 ? 15.419 8.353 -0.610 1.00 97.94 134 LEU A CA 1
ATOM 925 C C . LEU A 1 134 ? 16.217 8.276 -1.919 1.00 97.94 134 LEU A C 1
ATOM 927 O O . LEU A 1 134 ? 17.450 8.386 -1.949 1.00 97.94 134 LEU A O 1
ATOM 931 N N . ARG A 1 135 ? 15.494 8.156 -3.033 1.00 98.00 135 ARG A N 1
ATOM 932 C CA . ARG A 1 135 ? 16.015 8.258 -4.403 1.00 98.00 135 ARG A CA 1
ATOM 933 C C . ARG A 1 135 ? 15.124 9.156 -5.254 1.00 98.00 135 ARG A C 1
ATOM 935 O O . ARG A 1 135 ? 13.986 9.469 -4.894 1.00 98.00 135 ARG A O 1
ATOM 942 N N . ARG A 1 136 ? 15.663 9.615 -6.384 1.00 97.00 136 ARG A N 1
ATOM 943 C CA . ARG A 1 136 ? 14.881 10.388 -7.351 1.00 97.00 136 ARG A CA 1
ATOM 944 C C . ARG A 1 136 ? 13.873 9.478 -8.043 1.00 97.00 136 ARG A C 1
ATOM 946 O O . ARG A 1 136 ? 14.193 8.340 -8.367 1.00 97.00 136 ARG A O 1
ATOM 953 N N . PHE A 1 137 ? 12.676 10.001 -8.288 1.00 96.88 137 PHE A N 1
ATOM 954 C CA . PHE A 1 137 ? 11.606 9.265 -8.963 1.00 96.88 137 PHE A CA 1
ATOM 955 C C . PHE A 1 137 ? 12.012 8.746 -10.349 1.00 96.88 137 PHE A C 1
ATOM 957 O O . PHE A 1 137 ? 11.696 7.619 -10.697 1.00 96.88 137 PHE A O 1
ATOM 964 N N . ASP A 1 138 ? 12.756 9.547 -11.110 1.00 95.50 138 ASP A N 1
ATOM 965 C CA . ASP A 1 138 ? 13.247 9.203 -12.451 1.00 95.50 138 ASP A CA 1
ATOM 966 C C . ASP A 1 138 ? 14.407 8.192 -12.455 1.00 95.50 138 ASP A C 1
ATOM 968 O O . ASP A 1 138 ? 14.783 7.696 -13.506 1.00 95.50 138 ASP A O 1
ATOM 972 N N . ALA A 1 139 ? 14.951 7.839 -11.289 1.00 96.12 139 ALA A N 1
ATOM 973 C CA . ALA A 1 139 ? 15.973 6.803 -11.144 1.00 96.12 139 ALA A CA 1
ATOM 974 C C . ALA A 1 139 ? 15.385 5.449 -10.693 1.00 96.12 139 ALA A C 1
ATOM 976 O O . ALA A 1 139 ? 16.131 4.559 -10.285 1.00 96.12 139 ALA A O 1
ATOM 977 N N . ALA A 1 140 ? 14.056 5.299 -10.706 1.00 98.25 140 ALA A N 1
ATOM 978 C CA . ALA A 1 140 ? 13.369 4.153 -10.116 1.00 98.25 140 ALA A CA 1
ATOM 979 C C . ALA A 1 140 ? 13.523 2.848 -10.908 1.00 98.25 140 ALA A C 1
ATOM 981 O O . ALA A 1 140 ? 13.598 1.797 -10.283 1.00 98.25 140 ALA A O 1
ATOM 982 N N . ALA A 1 141 ? 13.584 2.893 -12.243 1.00 98.44 141 ALA A N 1
ATOM 983 C CA . ALA A 1 141 ? 13.572 1.701 -13.102 1.00 98.44 141 ALA A CA 1
ATOM 984 C C . ALA A 1 141 ? 14.608 0.619 -12.715 1.00 98.44 141 ALA A C 1
ATOM 986 O O . ALA A 1 141 ? 14.197 -0.517 -12.469 1.00 98.44 141 ALA A O 1
ATOM 987 N N . PRO A 1 142 ? 15.915 0.927 -12.564 1.00 98.31 142 PRO A N 1
ATOM 988 C CA . PRO A 1 142 ? 16.886 -0.076 -12.119 1.00 98.31 142 PRO A CA 1
ATOM 989 C C . PRO A 1 142 ? 16.629 -0.575 -10.695 1.00 98.31 142 PRO A C 1
ATOM 991 O O . PRO A 1 142 ? 16.867 -1.740 -10.402 1.00 98.31 142 PRO A O 1
ATOM 994 N N . LEU A 1 143 ? 16.097 0.275 -9.814 1.00 98.62 143 LEU A N 1
ATOM 995 C CA . LEU A 1 143 ? 15.810 -0.095 -8.428 1.00 98.62 143 LEU A CA 1
ATOM 996 C C . LEU A 1 143 ? 14.639 -1.079 -8.345 1.00 98.62 143 LEU A C 1
ATOM 998 O O . LEU A 1 143 ? 14.721 -2.063 -7.617 1.00 98.62 143 LEU A O 1
ATOM 1002 N N . ILE A 1 144 ? 13.560 -0.831 -9.094 1.00 98.38 144 ILE A N 1
ATOM 1003 C CA . ILE A 1 144 ? 12.379 -1.704 -9.096 1.00 98.38 144 ILE A CA 1
ATOM 1004 C C . ILE A 1 144 ? 12.644 -3.026 -9.821 1.00 98.38 144 ILE A C 1
ATOM 1006 O O . ILE A 1 144 ? 12.112 -4.049 -9.403 1.00 98.38 144 ILE A O 1
ATOM 1010 N N . ALA A 1 145 ? 13.501 -3.031 -10.850 1.00 97.88 145 ALA A N 1
ATOM 1011 C CA . ALA A 1 145 ? 13.914 -4.256 -11.536 1.00 97.88 145 ALA A CA 1
ATOM 1012 C C . ALA A 1 145 ? 14.663 -5.218 -10.598 1.00 97.88 145 ALA A C 1
ATOM 1014 O O . ALA A 1 145 ? 14.568 -6.434 -10.757 1.00 97.88 145 ALA A O 1
ATOM 1015 N N . ASP A 1 146 ? 15.354 -4.682 -9.587 1.00 96.88 146 ASP A N 1
ATOM 1016 C CA . ASP A 1 146 ? 16.106 -5.449 -8.594 1.00 96.88 146 ASP A CA 1
ATOM 1017 C C . ASP A 1 146 ? 15.381 -5.652 -7.253 1.00 96.88 146 ASP A C 1
ATOM 1019 O O . ASP A 1 146 ? 15.916 -6.338 -6.376 1.00 96.88 146 ASP A O 1
ATOM 1023 N N . ALA A 1 147 ? 14.172 -5.121 -7.069 1.00 97.81 147 ALA A N 1
ATOM 1024 C CA . ALA A 1 147 ? 13.433 -5.222 -5.810 1.00 97.81 147 ALA A CA 1
ATOM 1025 C C . ALA A 1 147 ? 12.527 -6.460 -5.747 1.00 97.81 147 ALA A C 1
ATOM 1027 O O . ALA A 1 147 ? 11.880 -6.806 -6.732 1.00 97.81 147 ALA A O 1
ATOM 1028 N N . ASP A 1 148 ? 12.414 -7.103 -4.583 1.00 97.19 148 ASP A N 1
ATOM 1029 C CA . ASP A 1 148 ? 11.466 -8.212 -4.402 1.00 97.19 148 ASP A CA 1
ATOM 1030 C C . ASP A 1 148 ? 10.015 -7.718 -4.334 1.00 97.19 148 ASP A C 1
ATOM 1032 O O . ASP A 1 148 ? 9.108 -8.393 -4.824 1.00 97.19 148 ASP A O 1
ATOM 1036 N N . LEU A 1 149 ? 9.792 -6.555 -3.717 1.00 98.44 149 LEU A N 1
ATOM 1037 C CA . LEU A 1 149 ? 8.483 -5.915 -3.600 1.00 98.44 149 LEU A CA 1
ATOM 1038 C C . LEU A 1 149 ? 8.547 -4.480 -4.129 1.00 98.44 149 LEU A C 1
ATOM 1040 O O . LEU A 1 149 ? 9.445 -3.713 -3.789 1.00 98.44 149 LEU A O 1
ATOM 1044 N N . VAL A 1 150 ? 7.564 -4.084 -4.923 1.00 98.75 150 VAL A N 1
ATOM 1045 C CA . VAL A 1 150 ? 7.417 -2.709 -5.402 1.00 98.75 150 VAL A CA 1
ATOM 1046 C C . VAL A 1 150 ? 6.028 -2.226 -5.035 1.00 98.75 150 VAL A C 1
ATOM 1048 O O . VAL A 1 150 ? 5.053 -2.919 -5.300 1.00 98.75 150 VAL A O 1
ATOM 1051 N N . VAL A 1 151 ? 5.919 -1.047 -4.425 1.00 98.75 151 VAL A N 1
ATOM 1052 C CA . VAL A 1 151 ? 4.624 -0.429 -4.124 1.00 98.75 151 VAL A CA 1
ATOM 1053 C C . VAL A 1 151 ? 4.524 0.913 -4.832 1.00 98.75 151 VAL A C 1
ATOM 1055 O O . VAL A 1 151 ? 5.222 1.867 -4.486 1.00 98.75 151 VAL A O 1
ATOM 1058 N N . GLN A 1 152 ? 3.648 0.997 -5.825 1.00 98.25 152 GLN A N 1
ATOM 1059 C CA . GLN A 1 152 ? 3.335 2.226 -6.532 1.00 98.25 152 GLN A CA 1
ATOM 1060 C C . GLN A 1 152 ? 2.144 2.929 -5.874 1.00 98.25 152 GLN A C 1
ATOM 1062 O O . GLN A 1 152 ? 1.050 2.386 -5.788 1.00 98.25 152 GLN A O 1
ATOM 1067 N N . THR A 1 153 ? 2.364 4.158 -5.406 1.00 96.69 153 THR A N 1
ATOM 1068 C CA . THR A 1 153 ? 1.351 5.013 -4.760 1.00 96.69 153 THR A CA 1
ATOM 1069 C C . THR A 1 153 ? 1.236 6.407 -5.385 1.00 96.69 153 THR A C 1
ATOM 1071 O O . THR A 1 153 ? 0.437 7.233 -4.938 1.00 96.69 153 THR A O 1
ATOM 1074 N N . ALA A 1 154 ? 2.068 6.722 -6.379 1.00 95.00 154 ALA A N 1
ATOM 1075 C CA . ALA A 1 154 ? 1.955 7.953 -7.139 1.00 95.00 154 ALA A CA 1
ATOM 1076 C C . ALA A 1 154 ? 0.679 7.954 -7.995 1.00 95.00 154 ALA A C 1
ATOM 1078 O O . ALA A 1 154 ? 0.120 6.915 -8.323 1.00 95.00 154 ALA A O 1
ATOM 1079 N N . VAL A 1 155 ? 0.229 9.157 -8.351 1.00 92.81 155 VAL A N 1
ATOM 1080 C CA . VAL A 1 155 ? -0.971 9.367 -9.173 1.00 92.81 155 VAL A CA 1
ATOM 1081 C C . VAL A 1 155 ? -0.857 8.688 -10.542 1.00 92.81 155 VAL A C 1
ATOM 1083 O O . VAL A 1 155 ? 0.251 8.521 -11.058 1.00 92.81 155 VAL A O 1
ATOM 1086 N N . ALA A 1 156 ? -2.004 8.362 -11.144 1.00 93.62 156 ALA A N 1
ATOM 1087 C CA . ALA A 1 156 ? -2.080 7.782 -12.483 1.00 93.62 156 ALA A CA 1
ATOM 1088 C C . ALA A 1 156 ? -1.253 8.575 -13.509 1.00 93.62 156 ALA A C 1
ATOM 1090 O O . ALA A 1 156 ? -1.166 9.805 -13.449 1.00 93.62 156 ALA A O 1
ATOM 1091 N N . GLY A 1 157 ? -0.581 7.851 -14.403 1.00 94.44 157 GLY A N 1
ATOM 1092 C CA . GLY A 1 157 ? 0.335 8.402 -15.404 1.00 94.44 157 GLY A CA 1
ATOM 1093 C C . GLY A 1 157 ? 1.723 8.796 -14.879 1.00 94.44 157 GLY A C 1
ATOM 1094 O O . GLY A 1 157 ? 2.661 8.965 -15.655 1.00 94.44 157 GLY A O 1
ATOM 1095 N N . ALA A 1 158 ? 1.921 8.935 -13.559 1.00 95.50 158 ALA A N 1
ATOM 1096 C CA . ALA A 1 158 ? 3.199 9.421 -13.031 1.00 95.50 158 ALA A CA 1
ATOM 1097 C C . ALA A 1 158 ? 4.366 8.451 -13.270 1.00 95.50 158 ALA A C 1
ATOM 1099 O O . ALA A 1 158 ? 5.498 8.910 -13.400 1.00 95.50 158 ALA A O 1
ATOM 1100 N N . ALA A 1 159 ? 4.106 7.140 -13.298 1.00 97.19 159 ALA A N 1
ATOM 1101 C CA . ALA A 1 159 ? 5.123 6.110 -13.520 1.00 97.19 159 ALA A CA 1
ATOM 1102 C C . ALA A 1 159 ? 5.217 5.622 -14.971 1.00 97.19 159 ALA A C 1
ATOM 1104 O O . ALA A 1 159 ? 5.976 4.693 -15.227 1.00 97.19 159 ALA A O 1
ATOM 1105 N N . ASP A 1 160 ? 4.527 6.248 -15.924 1.00 98.00 160 ASP A N 1
ATOM 1106 C CA . ASP A 1 160 ? 4.605 5.839 -17.331 1.00 98.00 160 ASP A CA 1
ATOM 1107 C C . ASP A 1 160 ? 6.043 5.912 -17.885 1.00 98.00 160 ASP A C 1
ATOM 1109 O O . ASP A 1 160 ? 6.474 4.948 -18.521 1.00 98.00 160 ASP A O 1
ATOM 1113 N N . PRO A 1 161 ? 6.854 6.953 -17.581 1.00 98.19 161 PRO A N 1
ATOM 1114 C CA . PRO A 1 161 ? 8.265 6.957 -17.974 1.00 98.19 161 PRO A CA 1
ATOM 1115 C C . PRO A 1 161 ? 9.066 5.821 -17.323 1.00 98.19 161 PRO A C 1
ATOM 1117 O O . PRO A 1 161 ? 9.888 5.194 -17.981 1.00 98.19 161 PRO A O 1
ATOM 1120 N N . ILE A 1 162 ? 8.776 5.495 -16.056 1.00 98.50 162 ILE A N 1
ATOM 1121 C CA . ILE A 1 162 ? 9.436 4.388 -15.342 1.00 98.50 162 ILE A CA 1
ATOM 1122 C C . ILE A 1 162 ? 9.093 3.048 -16.002 1.00 98.50 162 ILE A C 1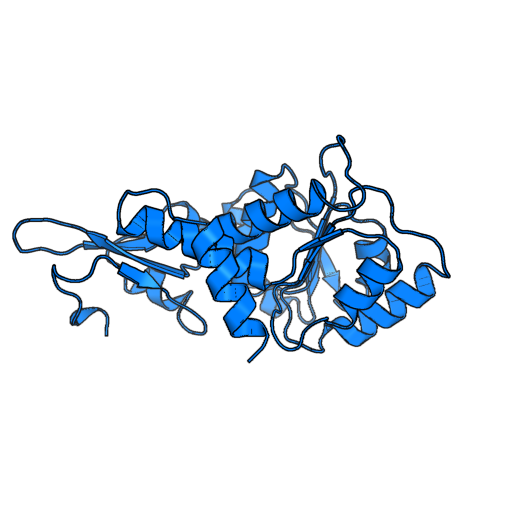
ATOM 1124 O O . ILE A 1 162 ? 9.954 2.180 -16.092 1.00 98.50 162 ILE A O 1
ATOM 1128 N N . ALA A 1 163 ? 7.855 2.870 -16.468 1.00 98.50 163 ALA A N 1
ATOM 1129 C CA . ALA A 1 163 ? 7.432 1.664 -17.173 1.00 98.50 163 ALA A CA 1
ATOM 1130 C C . ALA A 1 163 ? 8.180 1.485 -18.506 1.00 98.50 163 ALA A C 1
ATOM 1132 O O . ALA A 1 163 ? 8.618 0.376 -18.828 1.00 98.50 163 ALA A O 1
ATOM 1133 N N . ALA A 1 164 ? 8.368 2.576 -19.257 1.00 98.38 164 ALA A N 1
ATOM 1134 C CA . ALA A 1 164 ? 9.159 2.573 -20.485 1.00 98.38 164 ALA A CA 1
ATOM 1135 C C . ALA A 1 164 ? 10.633 2.231 -20.204 1.00 98.38 164 ALA A C 1
ATOM 1137 O O . ALA A 1 164 ? 11.186 1.332 -20.841 1.00 98.38 164 ALA A O 1
ATOM 1138 N N . ASP A 1 165 ? 11.233 2.874 -19.200 1.00 98.50 165 ASP A N 1
ATOM 1139 C CA . ASP A 1 165 ? 12.617 2.623 -18.788 1.00 98.50 165 ASP A CA 1
ATOM 1140 C C . ASP A 1 165 ? 12.813 1.188 -18.275 1.00 98.50 165 ASP A C 1
ATOM 1142 O O . ASP A 1 165 ? 13.808 0.547 -18.607 1.00 98.50 165 ASP A O 1
ATOM 1146 N N . LEU A 1 166 ? 11.857 0.651 -17.507 1.00 98.56 166 LEU A N 1
ATOM 1147 C CA . LEU A 1 166 ? 11.871 -0.738 -17.041 1.00 98.56 166 LEU A CA 1
ATOM 1148 C C . LEU A 1 166 ? 11.849 -1.710 -18.224 1.00 98.56 166 LEU A C 1
ATOM 1150 O O . LEU A 1 166 ? 12.641 -2.648 -18.260 1.00 98.56 166 LEU A O 1
ATOM 1154 N N . THR A 1 167 ? 10.969 -1.474 -19.199 1.00 98.44 167 THR A N 1
ATOM 1155 C CA . THR A 1 167 ? 10.859 -2.318 -20.399 1.00 98.44 167 THR A CA 1
ATOM 1156 C C . THR A 1 167 ? 12.172 -2.327 -21.182 1.00 98.44 167 THR A C 1
ATOM 1158 O O . THR A 1 167 ? 12.671 -3.396 -21.537 1.00 98.44 167 THR A O 1
ATOM 1161 N N . ALA A 1 168 ? 12.768 -1.149 -21.397 1.00 98.31 168 ALA A N 1
ATOM 1162 C CA . ALA A 1 168 ? 14.056 -1.013 -22.073 1.00 98.31 168 ALA A CA 1
ATOM 1163 C C . ALA A 1 168 ? 15.204 -1.669 -21.287 1.00 98.31 168 ALA A C 1
ATOM 1165 O O . ALA A 1 168 ? 16.072 -2.303 -21.878 1.00 98.31 168 ALA A O 1
ATOM 1166 N N . LEU A 1 169 ? 15.204 -1.546 -19.957 1.00 98.25 169 LEU A N 1
ATOM 1167 C CA . LEU A 1 169 ? 16.222 -2.132 -19.084 1.00 98.25 169 LEU A CA 1
ATOM 1168 C C . LEU A 1 169 ? 16.168 -3.665 -19.069 1.00 98.25 169 LEU A C 1
ATOM 1170 O O . LEU A 1 169 ? 17.208 -4.332 -19.031 1.00 98.25 169 LEU A O 1
ATOM 1174 N N . LEU A 1 170 ? 14.962 -4.230 -19.035 1.00 97.81 170 LEU A N 1
ATOM 1175 C CA . LEU A 1 170 ? 14.775 -5.675 -19.037 1.00 97.81 170 LEU A CA 1
ATOM 1176 C C . LEU A 1 170 ? 15.189 -6.277 -20.380 1.00 97.81 170 LEU A C 1
ATOM 1178 O O . LEU A 1 170 ? 15.805 -7.341 -20.371 1.00 97.81 170 LEU A O 1
ATOM 1182 N N . ASP A 1 171 ? 14.934 -5.586 -21.496 1.00 97.00 171 ASP A N 1
ATOM 1183 C CA . ASP A 1 171 ? 15.321 -6.017 -22.850 1.00 97.00 171 ASP A CA 1
ATOM 1184 C C . ASP A 1 171 ? 14.890 -7.472 -23.131 1.00 97.00 171 ASP A C 1
ATOM 1186 O O . ASP A 1 171 ? 15.675 -8.351 -23.481 1.00 97.00 171 ASP A O 1
ATOM 1190 N N . GLY A 1 172 ? 13.620 -7.766 -22.828 1.00 94.62 172 GLY A N 1
ATOM 1191 C CA . GLY A 1 172 ? 13.030 -9.102 -22.969 1.00 94.62 172 GLY A CA 1
ATOM 1192 C C . GLY A 1 172 ? 13.422 -10.119 -21.889 1.00 94.62 172 GLY A C 1
ATOM 1193 O O . GLY A 1 172 ? 12.906 -11.238 -21.901 1.00 94.62 172 GLY A O 1
ATOM 1194 N N . ARG A 1 173 ? 14.293 -9.770 -20.933 1.00 96.56 173 ARG A N 1
ATOM 1195 C CA . ARG A 1 173 ? 14.589 -10.631 -19.776 1.00 96.56 173 ARG A CA 1
ATOM 1196 C C . ARG A 1 173 ? 13.417 -10.620 -18.787 1.00 96.56 173 ARG A C 1
ATOM 1198 O O . ARG A 1 173 ? 12.873 -9.550 -18.511 1.00 96.56 173 ARG A O 1
ATOM 1205 N N . PRO A 1 174 ? 13.042 -11.777 -18.218 1.00 96.31 174 PRO A N 1
ATOM 1206 C CA . PRO A 1 174 ? 11.966 -11.836 -17.241 1.00 96.31 174 PRO A CA 1
ATOM 1207 C C . PRO A 1 174 ? 12.408 -11.268 -15.890 1.00 96.31 174 PRO A C 1
ATOM 1209 O O . PRO A 1 174 ? 13.592 -11.296 -15.536 1.00 96.31 174 PRO A O 1
ATOM 1212 N N . LEU A 1 175 ? 11.428 -10.828 -15.105 1.00 96.19 175 LEU A N 1
ATOM 1213 C CA . LEU A 1 175 ? 11.609 -10.606 -13.675 1.00 96.19 175 LEU A CA 1
ATOM 1214 C C . LEU A 1 175 ? 11.856 -11.945 -12.959 1.00 96.19 175 LEU A C 1
ATOM 1216 O O . LEU A 1 175 ? 11.475 -13.025 -13.421 1.00 96.19 175 LEU A O 1
ATOM 1220 N N . ARG A 1 176 ? 12.522 -11.880 -11.810 1.00 93.62 176 ARG A N 1
ATOM 1221 C CA . ARG A 1 176 ? 12.793 -13.035 -10.952 1.00 93.62 176 ARG A CA 1
ATOM 1222 C C . ARG A 1 176 ? 11.490 -13.540 -10.315 1.00 93.62 176 ARG A C 1
ATOM 1224 O O . ARG A 1 176 ? 10.631 -12.730 -9.955 1.00 93.62 176 ARG A O 1
ATOM 1231 N N . PRO A 1 177 ? 11.358 -14.859 -10.081 1.00 91.06 177 PRO A N 1
ATOM 1232 C CA . PRO A 1 177 ? 10.212 -15.412 -9.364 1.00 91.06 177 PRO A CA 1
ATOM 1233 C C . PRO A 1 177 ? 9.986 -14.734 -8.005 1.00 91.06 177 PRO A C 1
ATOM 1235 O O . PRO A 1 177 ? 10.929 -14.510 -7.243 1.00 91.06 177 PRO A O 1
ATOM 1238 N N . GLY A 1 178 ? 8.728 -14.427 -7.693 1.0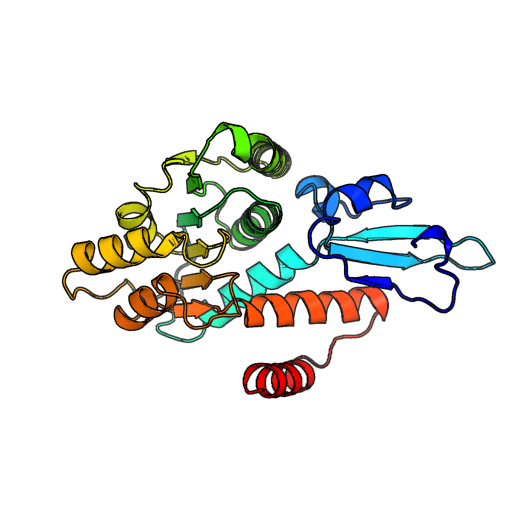0 90.31 178 GLY A N 1
ATOM 1239 C CA . GLY A 1 178 ? 8.315 -13.743 -6.468 1.00 90.31 178 GLY A CA 1
ATOM 1240 C C . GLY A 1 178 ? 8.432 -12.216 -6.485 1.00 90.31 178 GLY A C 1
ATOM 1241 O O . GLY A 1 178 ? 7.976 -11.592 -5.522 1.00 90.31 178 GLY A O 1
ATOM 1242 N N . GLN A 1 179 ? 8.993 -11.598 -7.536 1.00 96.44 179 GLN A N 1
ATOM 1243 C CA . GLN A 1 179 ? 8.954 -10.140 -7.681 1.00 96.44 179 GLN A CA 1
ATOM 1244 C C . GLN A 1 179 ? 7.506 -9.671 -7.858 1.00 96.44 179 GLN A C 1
ATOM 1246 O O . GLN A 1 179 ? 6.816 -10.060 -8.803 1.00 96.44 179 GLN A O 1
ATOM 1251 N N . THR A 1 180 ? 7.045 -8.846 -6.918 1.00 97.75 180 THR A N 1
ATOM 1252 C CA . THR A 1 180 ? 5.636 -8.451 -6.806 1.00 97.75 180 THR A CA 1
ATOM 1253 C C . THR A 1 180 ? 5.491 -6.936 -6.843 1.00 97.75 180 THR A C 1
ATOM 1255 O O . THR A 1 180 ? 6.129 -6.235 -6.060 1.00 97.75 180 THR A O 1
ATOM 1258 N N . LEU A 1 181 ? 4.613 -6.439 -7.709 1.00 98.44 181 LEU A N 1
ATOM 1259 C CA . LEU A 1 181 ? 4.184 -5.046 -7.753 1.00 98.44 181 LEU A CA 1
ATOM 1260 C C . LEU A 1 181 ? 2.800 -4.919 -7.114 1.00 98.44 181 LEU A C 1
ATOM 1262 O O . LEU A 1 181 ? 1.857 -5.530 -7.597 1.00 98.44 181 LEU A O 1
ATOM 1266 N N . LEU A 1 182 ? 2.657 -4.092 -6.085 1.00 98.56 182 LEU A N 1
ATOM 1267 C CA . LEU A 1 182 ? 1.375 -3.513 -5.690 1.00 98.56 182 LEU A CA 1
ATOM 1268 C C . LEU A 1 182 ? 1.240 -2.143 -6.346 1.00 98.56 182 LEU A C 1
ATOM 1270 O O . LEU A 1 182 ? 1.993 -1.230 -6.015 1.00 98.56 182 LEU A O 1
ATOM 1274 N N . ASP A 1 183 ? 0.281 -1.987 -7.249 1.00 98.12 183 ASP A N 1
ATOM 1275 C CA . ASP A 1 183 ? -0.063 -0.684 -7.817 1.00 98.12 183 ASP A CA 1
ATOM 1276 C C . ASP A 1 183 ? -1.368 -0.201 -7.188 1.00 98.12 183 ASP A C 1
ATOM 1278 O O . ASP A 1 183 ? -2.411 -0.810 -7.384 1.00 98.12 183 ASP A O 1
ATOM 1282 N N . ALA A 1 184 ? -1.315 0.866 -6.388 1.00 96.31 184 ALA A N 1
ATOM 1283 C CA . ALA A 1 184 ? -2.479 1.375 -5.663 1.00 96.31 184 ALA A CA 1
ATOM 1284 C C . ALA A 1 184 ? -3.539 2.015 -6.582 1.00 96.31 184 ALA A C 1
ATOM 1286 O O . ALA A 1 184 ? -4.633 2.336 -6.112 1.00 96.31 184 ALA A O 1
ATOM 1287 N N . ILE A 1 185 ? -3.234 2.215 -7.868 1.00 94.19 185 ILE A N 1
ATOM 1288 C CA . ILE A 1 185 ? -4.200 2.661 -8.873 1.00 94.19 185 ILE A CA 1
ATOM 1289 C C . ILE A 1 185 ? -5.096 1.479 -9.260 1.00 94.19 185 ILE A C 1
ATOM 1291 O O . ILE A 1 185 ? -4.621 0.380 -9.540 1.00 94.19 185 ILE A O 1
ATOM 1295 N N . TYR A 1 186 ? -6.405 1.715 -9.281 1.00 87.31 186 TYR A N 1
ATOM 1296 C CA . TYR A 1 186 ? -7.411 0.739 -9.712 1.00 87.31 186 TYR A CA 1
ATOM 1297 C C . TYR A 1 186 ? -8.262 1.221 -10.892 1.00 87.31 186 TYR A C 1
ATOM 1299 O O . TYR A 1 186 ? -8.935 0.404 -11.503 1.00 87.31 186 TYR A O 1
ATOM 1307 N N . ASP A 1 187 ? -8.209 2.513 -11.220 1.00 86.31 187 ASP A N 1
ATOM 1308 C CA . ASP A 1 187 ? -8.839 3.107 -12.397 1.00 86.31 187 ASP A CA 1
ATOM 1309 C C . ASP A 1 187 ? -8.017 4.338 -12.842 1.00 86.31 187 ASP A C 1
ATOM 1311 O O . ASP A 1 187 ? -7.697 5.187 -11.996 1.00 86.31 187 ASP A O 1
ATOM 1315 N N . PRO A 1 188 ? -7.610 4.447 -14.120 1.00 89.38 188 PRO A N 1
ATOM 1316 C CA . PRO A 1 188 ? -7.702 3.429 -15.175 1.00 89.38 188 PRO A CA 1
ATOM 1317 C C . PRO A 1 188 ? -6.812 2.204 -14.903 1.00 89.38 188 PRO A C 1
ATOM 1319 O O . PRO A 1 188 ? -5.757 2.317 -14.274 1.00 89.38 188 PRO A O 1
ATOM 1322 N N . TRP A 1 189 ? -7.219 1.036 -15.414 1.00 92.12 189 TRP A N 1
ATOM 1323 C CA . TRP A 1 189 ? -6.494 -0.233 -15.267 1.00 92.12 189 TRP A CA 1
ATOM 1324 C C . TRP A 1 189 ? -6.401 -1.019 -16.594 1.00 92.12 189 TRP A C 1
ATOM 1326 O O . TRP A 1 189 ? -7.390 -1.075 -17.325 1.00 92.12 189 TRP A O 1
ATOM 1336 N N . PRO A 1 190 ? -5.262 -1.676 -16.909 1.00 95.25 190 PRO A N 1
ATOM 1337 C CA . PRO A 1 190 ? -3.988 -1.658 -16.182 1.00 95.25 190 PRO A CA 1
ATOM 1338 C C . PRO A 1 190 ? -3.221 -0.341 -16.356 1.00 95.25 190 PRO A C 1
ATOM 1340 O O . PRO A 1 190 ? -3.332 0.330 -17.381 1.00 95.25 190 PRO A O 1
ATOM 1343 N N . THR A 1 191 ? -2.390 0.011 -15.372 1.00 97.81 191 THR A N 1
ATOM 1344 C CA . THR A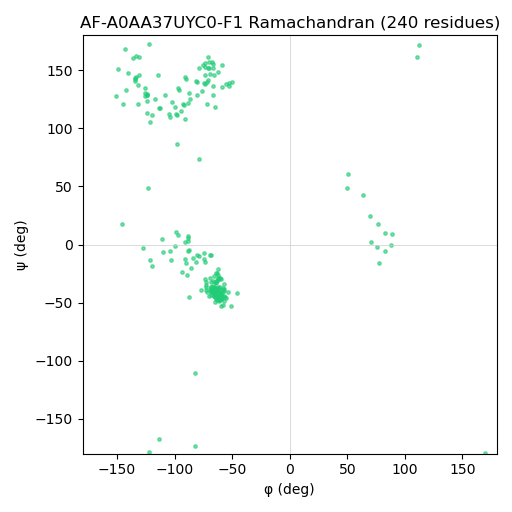 1 191 ? -1.403 1.090 -15.537 1.00 97.81 191 THR A CA 1
ATOM 1345 C C . THR A 1 191 ? -0.274 0.651 -16.475 1.00 97.81 191 THR A C 1
ATOM 1347 O O . THR A 1 191 ? -0.035 -0.546 -16.660 1.00 97.81 191 THR A O 1
ATOM 1350 N N . ALA A 1 192 ? 0.481 1.605 -17.033 1.00 98.06 192 ALA A N 1
ATOM 1351 C CA . ALA A 1 192 ? 1.649 1.287 -17.859 1.00 98.06 192 ALA A CA 1
ATOM 1352 C C . ALA A 1 192 ? 2.692 0.451 -17.093 1.00 98.06 192 ALA A C 1
ATOM 1354 O O . ALA A 1 192 ? 3.269 -0.485 -17.646 1.00 98.06 192 ALA A O 1
ATOM 1355 N N . LEU A 1 193 ? 2.901 0.755 -15.805 1.00 98.44 193 LEU A N 1
ATOM 1356 C CA . LEU A 1 193 ? 3.840 0.017 -14.961 1.00 98.44 193 LEU A CA 1
ATOM 1357 C C . LEU A 1 193 ? 3.349 -1.408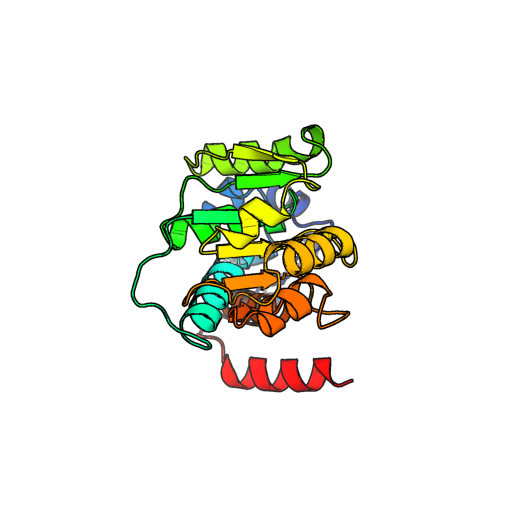 -14.678 1.00 98.44 193 LEU A C 1
ATOM 1359 O O . LEU A 1 193 ? 4.141 -2.341 -14.786 1.00 98.44 193 LEU A O 1
ATOM 1363 N N . ALA A 1 194 ? 2.060 -1.588 -14.377 1.00 98.06 194 ALA A N 1
ATOM 1364 C CA . ALA A 1 194 ? 1.467 -2.911 -14.191 1.00 98.06 194 ALA A CA 1
ATOM 1365 C C . ALA A 1 194 ? 1.555 -3.758 -15.470 1.00 98.06 194 ALA A C 1
ATOM 1367 O O . ALA A 1 194 ? 1.954 -4.920 -15.407 1.00 98.06 194 ALA A O 1
ATOM 1368 N N . ALA A 1 195 ? 1.265 -3.166 -16.633 1.00 98.06 195 ALA A N 1
ATOM 1369 C CA . ALA A 1 195 ? 1.379 -3.844 -17.922 1.00 98.06 195 ALA A CA 1
ATOM 1370 C C . ALA A 1 195 ? 2.825 -4.282 -18.221 1.00 98.06 195 ALA A C 1
ATOM 1372 O O . ALA A 1 195 ? 3.048 -5.435 -18.592 1.00 98.06 195 ALA A O 1
ATOM 1373 N N . ALA A 1 196 ? 3.811 -3.402 -18.005 1.00 98.19 196 ALA A N 1
ATOM 1374 C CA . ALA A 1 196 ? 5.228 -3.734 -18.172 1.00 98.19 196 ALA A CA 1
ATOM 1375 C C . ALA A 1 196 ? 5.676 -4.850 -17.211 1.00 98.19 196 ALA A C 1
ATOM 1377 O O . ALA A 1 196 ? 6.371 -5.782 -17.614 1.00 98.19 196 ALA A O 1
ATOM 1378 N N . TRP A 1 197 ? 5.234 -4.791 -15.952 1.00 97.81 197 TRP A N 1
ATOM 1379 C CA . TRP A 1 197 ? 5.572 -5.776 -14.924 1.00 97.81 197 TRP A CA 1
ATOM 1380 C C . TRP A 1 197 ? 5.008 -7.166 -15.236 1.00 97.81 197 TRP A C 1
ATOM 1382 O O . TRP A 1 197 ? 5.748 -8.153 -15.230 1.00 97.81 197 TRP A O 1
ATOM 1392 N N . SER A 1 198 ? 3.715 -7.251 -15.572 1.00 96.12 198 SER A N 1
ATOM 1393 C CA . SER A 1 198 ? 3.078 -8.507 -15.986 1.00 96.12 198 SER A CA 1
ATOM 1394 C C . SER A 1 198 ? 3.667 -9.049 -17.287 1.00 96.12 198 SER A C 1
ATOM 1396 O O . SER A 1 198 ? 3.891 -10.253 -17.392 1.00 96.12 198 SER A O 1
ATOM 1398 N N . GLY A 1 199 ? 3.972 -8.181 -18.259 1.00 96.50 199 GLY A N 1
ATOM 1399 C CA . GLY A 1 199 ? 4.622 -8.568 -19.515 1.00 96.50 199 GLY A CA 1
ATOM 1400 C C . GLY A 1 199 ? 6.005 -9.198 -19.314 1.00 96.50 199 GLY A C 1
ATOM 1401 O O . GLY A 1 199 ? 6.402 -10.064 -20.090 1.00 96.50 199 GLY A O 1
ATOM 1402 N N . ALA A 1 200 ? 6.703 -8.828 -18.239 1.00 96.50 200 ALA A N 1
ATOM 1403 C CA . ALA A 1 200 ? 7.970 -9.426 -17.826 1.00 96.50 200 ALA A CA 1
ATOM 1404 C C . ALA A 1 200 ? 7.817 -10.648 -16.890 1.00 96.50 200 ALA A C 1
ATOM 1406 O O . ALA A 1 200 ? 8.816 -11.147 -16.368 1.00 96.50 200 ALA A O 1
ATOM 1407 N N . GLY A 1 201 ? 6.592 -11.135 -16.662 1.00 94.56 201 GLY A N 1
ATOM 1408 C CA . GLY A 1 201 ? 6.302 -12.314 -15.836 1.00 94.56 201 GLY A CA 1
ATOM 1409 C C . GLY A 1 201 ? 6.239 -12.059 -14.326 1.00 94.56 201 GLY A C 1
ATOM 1410 O O . GLY A 1 201 ? 6.195 -13.019 -13.557 1.00 94.56 201 GLY A O 1
ATOM 1411 N N . GLY A 1 202 ? 6.240 -10.797 -13.887 1.00 95.19 202 GLY A N 1
ATOM 1412 C CA . GLY A 1 202 ? 6.119 -10.441 -12.474 1.00 95.19 202 GLY A CA 1
ATOM 1413 C C . GLY A 1 202 ? 4.679 -10.521 -11.954 1.00 95.19 202 GLY A C 1
ATOM 1414 O O . GLY A 1 202 ? 3.714 -10.307 -12.693 1.00 95.19 202 GLY A O 1
ATOM 1415 N N . ALA A 1 203 ? 4.529 -10.785 -10.655 1.00 96.00 203 ALA A N 1
ATOM 1416 C CA . ALA A 1 203 ? 3.228 -10.792 -9.991 1.00 96.00 203 ALA A CA 1
ATOM 1417 C C . ALA A 1 203 ? 2.714 -9.363 -9.775 1.00 96.00 203 ALA A C 1
ATOM 1419 O O . ALA A 1 203 ? 3.481 -8.483 -9.380 1.00 96.00 203 ALA A O 1
ATOM 1420 N N . VAL A 1 204 ? 1.416 -9.134 -9.986 1.00 97.06 204 VAL A N 1
ATOM 1421 C CA . VAL A 1 204 ? 0.781 -7.825 -9.779 1.00 97.06 204 VAL A CA 1
ATOM 1422 C C . VAL A 1 204 ? -0.387 -7.954 -8.807 1.00 97.06 204 VAL A C 1
ATOM 1424 O O . VAL A 1 204 ? -1.323 -8.713 -9.045 1.00 97.06 204 VAL A O 1
ATOM 1427 N N . ALA A 1 205 ? -0.333 -7.180 -7.727 1.00 97.12 205 ALA A N 1
ATOM 1428 C CA . ALA A 1 205 ? -1.463 -6.837 -6.883 1.00 97.12 205 ALA A CA 1
ATOM 1429 C C . ALA A 1 205 ? -2.088 -5.533 -7.420 1.00 97.12 205 ALA A C 1
ATOM 1431 O O . ALA A 1 205 ? -1.484 -4.465 -7.284 1.00 97.12 205 ALA A O 1
ATOM 1432 N N . PRO A 1 206 ? -3.271 -5.587 -8.051 1.00 95.69 206 PRO A N 1
ATOM 1433 C CA . PRO A 1 206 ? -3.975 -4.388 -8.494 1.00 95.69 206 PRO A CA 1
ATOM 1434 C C . PRO A 1 206 ? -4.523 -3.589 -7.305 1.00 95.69 206 PRO A C 1
ATOM 1436 O O . PRO A 1 206 ? -4.794 -4.150 -6.239 1.00 95.69 206 PRO A O 1
ATOM 1439 N N . GLY A 1 207 ? -4.766 -2.291 -7.490 1.00 95.12 207 GLY A N 1
ATOM 1440 C CA . GLY A 1 207 ? -5.188 -1.403 -6.399 1.00 95.12 207 GLY A CA 1
ATOM 1441 C C . GLY A 1 207 ? -6.520 -1.807 -5.769 1.00 95.12 207 GLY A C 1
ATOM 1442 O O . GLY A 1 207 ? -6.727 -1.627 -4.568 1.00 95.12 207 GLY A O 1
ATOM 1443 N N . TRP A 1 208 ? -7.399 -2.441 -6.549 1.00 95.06 208 TRP A N 1
ATOM 1444 C CA . TRP A 1 208 ? -8.671 -2.958 -6.055 1.00 95.06 208 TRP A CA 1
ATOM 1445 C C . TRP A 1 208 ? -8.474 -4.094 -5.043 1.00 95.06 208 TRP A C 1
ATOM 1447 O O . TRP A 1 208 ? -9.303 -4.274 -4.155 1.00 95.06 208 TRP A O 1
ATOM 1457 N N . LEU A 1 209 ? -7.364 -4.836 -5.113 1.00 96.44 209 LEU A N 1
ATOM 1458 C CA . LEU A 1 209 ? -7.082 -5.913 -4.168 1.00 96.44 209 LEU A CA 1
ATOM 1459 C C . LEU A 1 209 ? -6.721 -5.351 -2.791 1.00 96.44 209 LEU A C 1
ATOM 1461 O O . LEU A 1 209 ? -7.205 -5.833 -1.767 1.00 96.44 209 LEU A O 1
ATOM 1465 N N . MET A 1 210 ? -5.934 -4.273 -2.770 1.00 96.56 210 MET A N 1
ATOM 1466 C CA . MET A 1 210 ? -5.699 -3.498 -1.553 1.00 96.56 210 MET A CA 1
ATOM 1467 C C . MET A 1 210 ? -7.012 -2.910 -1.018 1.00 96.56 210 MET A C 1
ATOM 1469 O O . MET A 1 210 ? -7.257 -3.005 0.184 1.00 96.56 210 MET A O 1
ATOM 1473 N N . LEU A 1 211 ? -7.865 -2.356 -1.893 1.00 95.81 211 LEU A N 1
ATOM 1474 C CA . LEU A 1 211 ? -9.182 -1.808 -1.535 1.00 95.81 211 LEU A CA 1
ATOM 1475 C C . LEU A 1 211 ? -10.092 -2.860 -0.877 1.00 95.81 211 LEU A C 1
ATOM 1477 O O . LEU A 1 211 ? -10.725 -2.566 0.140 1.00 95.81 211 LEU A O 1
ATOM 1481 N N . LEU A 1 212 ? -10.129 -4.077 -1.425 1.00 97.56 212 LEU A N 1
ATOM 1482 C CA . LEU A 1 212 ? -10.895 -5.205 -0.896 1.00 97.56 212 LEU A CA 1
ATOM 1483 C C . LEU A 1 212 ? -10.456 -5.555 0.527 1.00 97.56 212 LEU A C 1
ATOM 1485 O O . LEU A 1 212 ? -11.284 -5.608 1.437 1.00 97.56 212 LEU A O 1
ATOM 1489 N N . HIS A 1 213 ? -9.154 -5.766 0.727 1.00 98.19 213 HIS A N 1
ATOM 1490 C CA . HIS A 1 213 ? -8.616 -6.191 2.019 1.00 98.19 213 HIS A CA 1
ATOM 1491 C C . HIS A 1 213 ? -8.717 -5.089 3.083 1.00 98.19 213 HIS A C 1
ATOM 1493 O O . HIS A 1 213 ? -9.078 -5.379 4.223 1.00 98.19 213 HIS A O 1
ATOM 1499 N N . GLN A 1 214 ? -8.498 -3.814 2.729 1.00 97.56 214 GLN A N 1
ATOM 1500 C CA . GLN A 1 214 ? -8.693 -2.712 3.686 1.00 97.56 214 GLN A CA 1
ATOM 1501 C C . GLN A 1 214 ? -10.172 -2.500 4.050 1.00 97.56 214 GLN A C 1
ATOM 1503 O O . GLN A 1 214 ? -10.462 -2.154 5.197 1.00 97.56 214 GLN A O 1
ATOM 1508 N N . ALA A 1 215 ? -11.107 -2.762 3.127 1.00 97.69 215 ALA A N 1
ATOM 1509 C CA . ALA A 1 215 ? -12.544 -2.710 3.403 1.00 97.69 215 ALA A CA 1
ATOM 1510 C C . ALA A 1 215 ? -13.016 -3.897 4.259 1.00 97.69 215 ALA A C 1
ATOM 1512 O O . ALA A 1 215 ? -13.835 -3.730 5.162 1.00 97.69 215 ALA A O 1
ATOM 1513 N N . ALA A 1 216 ? -12.482 -5.097 4.018 1.00 98.31 216 ALA A N 1
ATOM 1514 C CA . ALA A 1 216 ? -12.766 -6.269 4.842 1.00 98.31 216 ALA A CA 1
ATOM 1515 C C . ALA A 1 216 ? -12.342 -6.036 6.301 1.00 98.31 216 ALA A C 1
ATOM 1517 O O . ALA A 1 216 ? -13.090 -6.331 7.235 1.00 98.31 216 ALA A O 1
ATOM 1518 N N . GLU A 1 217 ? -11.177 -5.422 6.500 1.00 98.31 217 GLU A N 1
ATOM 1519 C CA . GLU A 1 217 ? -10.702 -5.066 7.832 1.00 98.31 217 GLU A CA 1
ATOM 1520 C C . GLU A 1 217 ? -11.565 -3.977 8.492 1.00 98.31 217 GLU A C 1
ATOM 1522 O O . GLU A 1 217 ? -11.846 -4.053 9.687 1.00 98.31 217 GLU A O 1
ATOM 1527 N N . GLN A 1 218 ? -12.075 -3.008 7.725 1.00 98.31 218 GLN A N 1
ATOM 1528 C CA . GLN A 1 218 ? -13.045 -2.028 8.232 1.00 98.31 218 GLN A CA 1
ATOM 1529 C C . GLN A 1 218 ? -14.323 -2.696 8.737 1.00 98.31 218 GLN A C 1
ATOM 1531 O O . GLN A 1 218 ? -14.759 -2.408 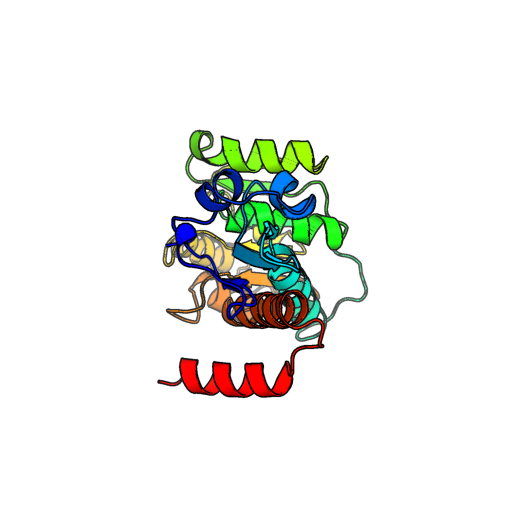9.851 1.00 98.31 218 GLN A O 1
ATOM 1536 N N . VAL A 1 219 ? -14.897 -3.620 7.959 1.00 97.69 219 VAL A N 1
ATOM 1537 C CA . VAL A 1 219 ? -16.081 -4.390 8.376 1.00 97.69 219 VAL A CA 1
ATOM 1538 C C . VAL A 1 219 ? -15.794 -5.138 9.674 1.00 97.69 219 VAL A C 1
ATOM 1540 O O . VAL A 1 219 ? -16.607 -5.081 10.600 1.00 97.69 219 VAL A O 1
ATOM 1543 N N . ARG A 1 220 ? -14.624 -5.777 9.790 1.00 97.94 220 ARG A N 1
ATOM 1544 C CA . ARG A 1 220 ? -14.223 -6.484 11.011 1.00 97.94 220 ARG A CA 1
ATOM 1545 C C . ARG A 1 220 ? -14.115 -5.556 12.214 1.00 97.94 220 ARG A C 1
ATOM 1547 O O . ARG A 1 220 ? -14.644 -5.887 13.273 1.00 97.94 220 ARG A O 1
ATOM 1554 N N . LEU A 1 221 ? -13.462 -4.406 12.065 1.00 97.00 221 LEU A N 1
ATOM 1555 C CA . LEU A 1 221 ? -13.302 -3.438 13.152 1.00 97.00 221 LEU A CA 1
ATOM 1556 C C . LEU A 1 221 ? -14.637 -2.818 13.584 1.00 97.00 221 LEU A C 1
ATOM 1558 O O . LEU A 1 221 ? -14.853 -2.623 14.776 1.00 97.00 221 LEU A O 1
ATOM 1562 N N . MET A 1 222 ? -15.533 -2.532 12.638 1.00 95.81 222 MET A N 1
ATOM 1563 C CA . MET A 1 222 ? -16.826 -1.896 12.919 1.00 95.81 222 MET A CA 1
ATOM 1564 C C . MET A 1 222 ? -17.855 -2.871 13.500 1.00 95.81 222 MET A C 1
ATOM 1566 O O . MET A 1 222 ? -18.629 -2.501 14.375 1.00 95.81 222 MET A O 1
ATOM 1570 N N . THR A 1 223 ? -17.888 -4.113 13.014 1.00 94.56 223 THR A N 1
ATOM 1571 C CA . THR A 1 223 ? -18.936 -5.089 13.374 1.00 94.56 223 THR A CA 1
ATOM 1572 C C . THR A 1 223 ? -18.479 -6.138 14.386 1.00 94.56 223 THR A C 1
ATOM 1574 O O . THR A 1 223 ? -19.298 -6.895 14.905 1.00 94.56 223 THR A O 1
ATOM 1577 N N . GLY A 1 224 ? -17.170 -6.251 14.626 1.00 95.50 224 GLY A N 1
ATOM 1578 C CA . GLY A 1 224 ? -16.574 -7.341 15.402 1.00 95.50 224 GLY A CA 1
ATOM 1579 C C . GLY A 1 224 ? -16.603 -8.708 14.704 1.00 95.50 224 GLY A C 1
ATOM 1580 O O . GLY A 1 224 ? -16.148 -9.689 15.287 1.00 95.50 224 GLY A O 1
ATOM 1581 N N . SER A 1 225 ? -17.116 -8.793 13.472 1.00 96.31 225 SER A N 1
ATOM 1582 C CA . SER A 1 225 ? -17.304 -10.044 12.727 1.00 96.31 225 SER A CA 1
ATOM 1583 C C . SER A 1 225 ? -16.412 -10.101 11.491 1.00 96.31 225 SER A C 1
ATOM 1585 O O . SER A 1 225 ? -16.156 -9.084 10.854 1.00 96.31 225 SER A O 1
ATOM 1587 N N . ALA A 1 226 ? -15.938 -11.293 11.122 1.00 95.38 226 ALA A N 1
ATOM 1588 C CA . ALA A 1 226 ? -15.162 -11.459 9.896 1.00 95.38 226 ALA A CA 1
ATOM 1589 C C . ALA A 1 226 ? -15.978 -11.018 8.668 1.00 95.38 226 ALA A C 1
ATOM 1591 O O . ALA A 1 226 ? -17.155 -11.360 8.538 1.00 95.38 226 ALA A O 1
ATOM 1592 N N . ALA A 1 227 ? -15.345 -10.268 7.768 1.00 96.75 227 ALA A N 1
ATOM 1593 C CA . ALA A 1 227 ? -15.992 -9.815 6.549 1.00 96.75 227 ALA A CA 1
ATOM 1594 C C . ALA A 1 227 ? -16.158 -10.971 5.544 1.00 96.75 227 ALA A C 1
ATOM 1596 O O . ALA A 1 227 ? -15.275 -11.829 5.445 1.00 96.75 227 ALA A O 1
ATOM 1597 N N . PRO A 1 228 ? -17.244 -10.996 4.754 1.00 96.75 228 PRO A N 1
ATOM 1598 C CA . PRO A 1 228 ? -17.448 -12.003 3.719 1.00 96.75 228 PRO A CA 1
ATOM 1599 C C . PRO A 1 228 ? -16.610 -11.672 2.469 1.00 96.75 228 PRO A C 1
ATOM 1601 O O . PRO A 1 228 ? -17.144 -11.216 1.458 1.00 96.75 228 PRO A O 1
ATOM 1604 N N . VAL A 1 229 ? -15.289 -11.881 2.543 1.00 96.31 229 VAL A N 1
ATOM 1605 C CA . VAL A 1 229 ? -14.312 -11.442 1.521 1.00 96.31 229 VAL A CA 1
ATOM 1606 C C . VAL A 1 229 ? -14.666 -11.924 0.112 1.00 96.31 229 VAL A C 1
ATOM 1608 O O . VAL A 1 229 ? -14.574 -11.138 -0.825 1.00 96.31 229 VAL A O 1
ATOM 1611 N N . ASP A 1 230 ? -15.127 -13.166 -0.053 1.00 96.12 230 ASP A N 1
ATOM 1612 C CA . ASP A 1 230 ? -15.491 -13.699 -1.375 1.00 96.12 230 ASP A CA 1
ATOM 1613 C C . ASP A 1 230 ? -16.688 -12.962 -1.991 1.00 96.12 230 ASP A C 1
ATOM 1615 O O . ASP A 1 230 ? -16.674 -12.615 -3.172 1.00 96.12 230 ASP A O 1
ATOM 1619 N N . ALA A 1 231 ? -17.706 -12.651 -1.181 1.00 97.06 231 ALA A N 1
ATOM 1620 C CA . ALA A 1 231 ? -18.861 -11.881 -1.634 1.00 97.06 231 ALA A CA 1
ATOM 1621 C C . ALA A 1 231 ? -18.474 -10.429 -1.951 1.00 97.06 231 ALA A C 1
ATOM 1623 O O . ALA A 1 231 ? -18.913 -9.875 -2.957 1.00 97.06 231 ALA A O 1
ATOM 1624 N N . MET A 1 232 ? -17.612 -9.826 -1.127 1.00 97.12 232 MET A N 1
ATOM 1625 C CA . MET A 1 232 ? -17.073 -8.486 -1.376 1.00 97.12 232 MET A CA 1
ATOM 1626 C C . MET A 1 232 ? -16.245 -8.442 -2.663 1.00 97.12 232 MET A C 1
ATOM 1628 O O . MET A 1 232 ? -16.360 -7.489 -3.429 1.00 97.12 232 MET A O 1
ATOM 1632 N N . ARG A 1 233 ? -15.451 -9.484 -2.933 1.00 95.94 233 ARG A N 1
ATOM 1633 C CA . ARG A 1 233 ? -14.665 -9.615 -4.164 1.00 95.94 233 ARG A CA 1
ATOM 1634 C C . ARG A 1 233 ? -15.563 -9.720 -5.391 1.00 95.94 233 ARG A C 1
ATOM 1636 O O . ARG A 1 233 ? -15.307 -9.033 -6.371 1.00 95.94 233 ARG A O 1
ATOM 1643 N N . ALA A 1 234 ? -16.615 -10.536 -5.328 1.00 94.81 234 ALA A N 1
ATOM 1644 C CA . ALA A 1 234 ? -17.582 -10.656 -6.416 1.00 94.81 234 ALA A CA 1
ATOM 1645 C C . ALA A 1 234 ? -18.300 -9.324 -6.693 1.00 94.81 234 ALA A C 1
ATOM 1647 O O . ALA A 1 234 ? -18.424 -8.923 -7.848 1.00 94.81 234 ALA A O 1
ATOM 1648 N N . ALA A 1 235 ? -18.714 -8.609 -5.641 1.00 94.19 235 ALA A N 1
ATOM 1649 C CA . ALA A 1 235 ? -19.332 -7.291 -5.775 1.00 94.19 235 ALA A CA 1
ATOM 1650 C C . ALA A 1 235 ? -18.371 -6.256 -6.385 1.00 94.19 235 ALA A C 1
ATOM 1652 O O . ALA A 1 235 ? -18.772 -5.468 -7.237 1.00 94.19 235 ALA A O 1
ATOM 1653 N N . LEU A 1 236 ? -17.100 -6.280 -5.975 1.00 91.81 236 LEU A N 1
ATOM 1654 C CA . LEU A 1 236 ? -16.070 -5.391 -6.505 1.00 91.81 236 LEU A CA 1
ATOM 1655 C C . LEU A 1 236 ? -15.764 -5.674 -7.979 1.00 91.81 236 LEU A C 1
ATOM 1657 O O . LEU A 1 236 ? -15.622 -4.732 -8.744 1.00 91.81 236 LEU A O 1
ATOM 1661 N N . ALA A 1 237 ? -15.689 -6.948 -8.377 1.00 88.25 237 ALA A N 1
ATOM 1662 C CA . ALA A 1 237 ? -15.472 -7.326 -9.771 1.00 88.25 237 ALA A CA 1
ATOM 1663 C C . ALA A 1 237 ? -16.588 -6.788 -10.680 1.00 88.25 237 ALA A C 1
ATOM 1665 O O . ALA A 1 237 ? -16.282 -6.161 -11.686 1.00 88.25 237 ALA A O 1
ATOM 1666 N N . GLY A 1 238 ? -17.856 -6.938 -10.276 1.00 86.88 238 GLY A N 1
ATOM 1667 C CA . GLY A 1 238 ? -18.983 -6.379 -11.032 1.00 86.88 238 GLY A CA 1
ATOM 1668 C C . GLY A 1 238 ? -18.923 -4.854 -11.161 1.00 86.88 238 GLY A C 1
ATOM 1669 O O . GLY A 1 238 ? -19.182 -4.323 -12.229 1.00 86.88 238 GLY A O 1
ATOM 1670 N N . ALA A 1 239 ? -18.504 -4.146 -10.108 1.00 86.88 239 ALA A N 1
ATOM 1671 C CA . ALA A 1 239 ? -18.399 -2.685 -10.126 1.00 86.88 239 ALA A CA 1
ATOM 1672 C C . ALA A 1 239 ? -17.211 -2.132 -10.942 1.00 86.88 239 ALA A C 1
ATOM 1674 O O . ALA A 1 239 ? -17.168 -0.931 -11.185 1.00 86.88 239 ALA A O 1
ATOM 1675 N N . LEU A 1 240 ? -16.226 -2.963 -11.302 1.00 81.19 240 LEU A N 1
ATOM 1676 C CA . LEU A 1 240 ? -15.085 -2.572 -12.145 1.00 81.19 240 LEU A CA 1
ATOM 1677 C C . LEU A 1 240 ? -15.343 -2.809 -13.642 1.00 81.19 240 LEU A C 1
ATOM 1679 O O . LEU A 1 240 ? -14.549 -2.364 -14.468 1.00 81.19 240 LEU A O 1
ATOM 1683 N N . GLU A 1 241 ? -16.398 -3.552 -13.982 1.00 75.69 241 GLU A N 1
ATOM 1684 C CA . GLU A 1 241 ? -16.813 -3.828 -15.364 1.00 75.69 241 GLU A CA 1
ATOM 1685 C C . GLU A 1 241 ? -17.815 -2.786 -15.907 1.00 75.69 241 GLU A C 1
ATOM 1687 O O . GLU A 1 241 ? -17.990 -2.709 -17.125 1.00 75.69 241 GLU A O 1
ATOM 1692 N N . ASP A 1 242 ? -18.427 -1.990 -15.018 1.00 54.12 242 ASP A N 1
ATOM 1693 C CA . ASP A 1 242 ? -19.386 -0.905 -15.304 1.00 54.12 242 ASP A CA 1
ATOM 1694 C C . ASP A 1 242 ? -18.702 0.454 -15.564 1.00 54.12 242 ASP A C 1
ATOM 1696 O O . ASP A 1 242 ? -19.172 1.189 -16.469 1.00 54.12 242 ASP A O 1
#

Sequence (242 aa):
MLDRLDGDWLGLSVTMPHKHDVLALADTADPLAQVVGAANTVLVTGSSGRRVLVAANTDVHGAAQALREARSGAAPSAAPARSAVVLGAGGTAAAALAALAELGVTDPVVCVRSQARAAGLLQAAHRMGMDVTLRRFDAAAPLIADADLVVQTAVAGAADPIAADLTALLDGRPLRPGQTLLDAIYDPWPTALAAAWSGAGGAVAPGWLMLLHQAAEQVRLMTGSAAPVDAMRAALAGALED

pLDDT: mean 93.61, std 7.07, range [54.12, 98.81]

Nearest PDB structures (foldseek):
  4p4g-assembly2_B  TM=9.283E-01  e=7.476E-20  Mycobacterium tuberculosis
  4p4l-assembly3_C  TM=9.224E-01  e=6.326E-19  Mycobacterium tuberculosis
  5swv-assembly1_C  TM=7.962E-01  e=1.090E-14  Schizosaccharomyces pombe 972h-
  6hqv-assembly1_A  TM=8.288E-01  e=5.811E-14  Thermochaetoides thermophila DSM 1495
  6hqv-assembly1_B  TM=8.221E-01  e=4.354E-14  Thermochaetoides thermophila DSM 1495

Radius of gyration: 18.22 Å; Cα contacts (8 Å, |Δi|>4): 488; chains: 1; bounding box: 44×38×51 Å

InterPro domains:
  IPR013708 Shikimate dehydrogenase substrate binding, N-terminal [PF08501] (7-42)
  IPR022893 Shikimate dehydrogenase family [PTHR21089] (7-234)
  IPR036291 NAD(P)-binding domain superfamily [SSF51735] (59-239)
  IPR041121 SDH, C-terminal [PF18317] (209-236)
  IPR046346 Aminoacid dehydrogenase-like, N-terminal domain superfamily [SSF53223] (6-48)

Solvent-accessible surface area (backbone atoms only — not comparable to full-atom values): 12462 Å² total; per-residue (Å²): 116,75,88,73,65,55,91,91,41,42,54,46,83,41,55,89,86,45,21,50,59,41,55,77,71,26,78,40,58,39,70,66,13,60,38,38,58,32,21,38,31,36,36,48,40,74,68,93,91,50,79,43,36,33,17,28,48,32,57,28,57,1,44,35,50,22,49,52,53,21,26,67,49,51,50,54,46,92,68,79,56,76,41,36,32,34,38,35,38,50,68,67,34,24,25,43,50,54,18,35,41,77,60,64,31,50,62,34,37,34,20,29,90,49,72,84,62,30,54,67,29,52,51,17,32,54,66,69,72,34,55,72,43,82,42,52,42,92,63,36,31,72,54,52,74,73,24,32,32,31,40,40,55,55,63,91,75,68,49,40,66,43,21,54,47,34,49,62,69,43,65,86,48,64,53,60,73,32,24,26,35,34,34,60,60,58,75,75,71,79,44,59,43,54,49,43,39,47,75,28,61,25,15,63,20,52,16,55,47,24,51,50,43,20,48,33,46,47,43,23,72,44,67,76,41,85,47,65,56,69,62,53,49,54,53,49,55,56,66,73,75,111

Organism: NCBI:txid1930061

Foldseek 3Di:
DVVPDDPVFQWDFADPPCQQVVCVVFQEEDPLSVLLNGFGMWGFDDDDGDTGIYGYHLLLQLLLVLLVVLCCPFLHDPDQFAEEEEEDADSSSSSNQSSVVVSVHQEYEYAYQDVVSNPSSVSSSVSVVGNYHYDHNLVCLVVLLPGLEYEYDDDAPPCLNSLVSNLVVCVLAARHGNREYEYLDQPPPDGSNQVSNVSSRHGYRYNVSSVLRSVQVNCCSSVVDGRPSVVSVVVSVVVSVD

Secondary structure (DSSP, 8-state):
-GGG--TT--EEE--TTTTTHHHHHSSEE-HHHHHHT--SEEEEE-STT--EEEEE--HHHHHHHHHHHHHHSSS---SPP--EEEE--SHHHHHHHHHHHHTT--S-EEEES-GGGGHHHHHHHHHHT--PEEEEGGGHHHHHHT-SEEEE-SPTTTTHHHHHHHHHHHTTPPPPTT-EEEE---SSSS-HHHHHHHHTT-EEE-HHHHHHHHHHHHHHHHHSS---HHHHHHHHHHHHH-